Protein 4GIW (pdb70)

Solvent-accessible surface area: 16002 Å² total

Structure (mmCIF, N/CA/C/O backbone):
data_4GIW
#
_entry.id   4GIW
#
_cell.length_a   39.116
_cell.length_b   94.201
_cell.length_c   44.602
_cell.angle_alpha   90.00
_cell.angle_beta   99.54
_cell.angle_gamma   90.00
#
_symmetry.space_group_name_H-M   'P 1 21 1'
#
loop_
_entity.id
_entity.type
_entity.pdbx_description
1 polymer 'RUN and SH3 domain-containing protein 1'
2 water water
#
loop_
_atom_site.group_PDB
_atom_site.id
_atom_site.type_symbol
_atom_site.label_atom_id
_atom_site.label_alt_id
_atom_site.label_comp_id
_atom_site.label_asym_id
_atom_site.label_entity_id
_atom_site.label_seq_id
_atom_site.pdbx_PDB_ins_code
_atom_site.Cartn_x
_atom_site.Cartn_y
_atom_site.Cartn_z
_atom_site.occupancy
_atom_site.B_iso_or_equiv
_atom_site.auth_seq_id
_atom_site.auth_comp_id
_atom_site.auth_asym_id
_atom_site.auth_atom_id
_atom_site.pdbx_PDB_model_num
ATOM 1 N N . GLN A 1 7 ? -16.526 24.079 -9.598 1.00 26.51 7 GLN A N 1
ATOM 2 C CA . GLN A 1 7 ? -16.245 25.543 -9.620 1.00 26.05 7 GLN A CA 1
ATOM 3 C C . GLN A 1 7 ? -15.133 25.885 -8.620 1.00 25.45 7 GLN A C 1
ATOM 4 O O . GLN A 1 7 ? -14.986 25.246 -7.568 1.00 25.64 7 GLN A O 1
ATOM 10 N N . LYS A 1 8 ? -14.339 26.888 -8.974 1.00 24.35 8 LYS A N 1
ATOM 11 C CA . LYS A 1 8 ? -13.205 27.311 -8.163 1.00 23.22 8 LYS A CA 1
ATOM 12 C C . LYS A 1 8 ? -13.644 27.973 -6.853 1.00 22.74 8 LYS A C 1
ATOM 13 O O . LYS A 1 8 ? -12.863 28.075 -5.902 1.00 22.08 8 LYS A O 1
ATOM 19 N N . LYS A 1 9 ? -14.901 28.407 -6.807 1.00 22.45 9 LYS A N 1
ATOM 20 C CA . LYS A 1 9 ? -15.468 29.033 -5.609 1.00 22.25 9 LYS A CA 1
ATOM 21 C C . LYS A 1 9 ? -15.574 28.072 -4.430 1.00 21.26 9 LYS A C 1
ATOM 22 O O . LYS A 1 9 ? -15.412 28.483 -3.283 1.00 21.34 9 LYS A O 1
ATOM 28 N N . GLY A 1 10 ? -15.829 26.795 -4.717 1.00 20.42 10 GLY A N 1
ATOM 29 C CA . GLY A 1 10 ? -15.887 25.755 -3.688 1.00 19.51 10 GLY A CA 1
ATOM 30 C C . GLY A 1 10 ? -14.546 25.526 -3.016 1.00 18.67 10 GLY A C 1
ATOM 31 O O . GLY A 1 10 ? -14.463 25.409 -1.791 1.00 19.31 10 GLY A O 1
ATOM 32 N N . LEU A 1 11 ? -13.492 25.471 -3.826 1.00 17.23 11 LEU A N 1
ATOM 33 C CA . LEU A 1 11 ? -12.118 25.379 -3.332 1.00 16.37 11 LEU A CA 1
ATOM 34 C C . LEU A 1 11 ? -11.803 26.551 -2.412 1.00 15.38 11 LEU A C 1
ATOM 35 O O . LEU A 1 11 ? -11.159 26.386 -1.376 1.00 15.44 11 LEU A O 1
ATOM 40 N N . LEU A 1 12 ? -12.268 27.735 -2.796 1.00 14.34 12 LEU A N 1
ATOM 41 C CA . LEU A 1 12 ? -12.063 28.933 -1.994 1.00 14.59 12 LEU A CA 1
ATOM 42 C C . LEU A 1 12 ? -12.822 28.877 -0.664 1.00 14.03 12 LEU A C 1
ATOM 43 O O . LEU A 1 12 ? -12.305 29.311 0.354 1.00 13.58 12 LEU A O 1
ATOM 48 N N . ILE A 1 13 ? -14.028 28.312 -0.679 1.00 13.59 13 ILE A N 1
ATOM 49 C CA . ILE A 1 13 ? -14.839 28.168 0.534 1.00 13.43 13 ILE A CA 1
ATOM 50 C C . ILE A 1 13 ? -14.154 27.324 1.623 1.00 12.62 13 ILE A C 1
ATOM 51 O O . ILE A 1 13 ? -14.262 27.648 2.807 1.00 11.96 13 ILE A O 1
ATOM 56 N N . ALA A 1 14 ? -13.447 26.262 1.227 1.00 11.77 14 ALA A N 1
ATOM 57 C CA . ALA A 1 14 ? -12.715 25.430 2.192 1.00 11.19 14 ALA A CA 1
ATOM 58 C C . ALA A 1 14 ? -11.578 26.213 2.852 1.00 10.74 14 ALA A C 1
ATOM 59 O O . ALA A 1 14 ? -11.262 25.994 4.020 1.00 10.38 14 ALA A O 1
ATOM 61 N N . VAL A 1 15 ? -10.969 27.121 2.096 1.00 10.14 15 VAL A N 1
ATOM 62 C CA . VAL A 1 15 ? -9.957 28.017 2.644 1.00 10.15 15 VAL A CA 1
ATOM 63 C C . VAL A 1 15 ? -10.612 28.958 3.655 1.00 10.05 15 VAL A C 1
ATOM 64 O O . VAL A 1 15 ? -10.164 29.060 4.790 1.00 10.11 15 VAL A O 1
ATOM 68 N N . SER A 1 16 ? -11.692 29.617 3.236 1.00 10.47 16 SER A N 1
ATOM 69 C CA . SER A 1 16 ? -12.401 30.594 4.066 1.00 11.00 16 SER A CA 1
ATOM 70 C C . SER A 1 16 ? -12.830 30.022 5.413 1.00 10.94 16 SER A C 1
ATOM 71 O O . SER A 1 16 ? -12.663 30.663 6.463 1.00 11.40 16 SER A O 1
ATOM 74 N N . VAL A 1 17 ? -13.380 28.814 5.371 1.00 10.36 17 VAL A N 1
ATOM 75 C CA . VAL A 1 17 ? -13.811 28.095 6.568 1.00 10.75 17 VAL A CA 1
ATOM 76 C C . VAL A 1 17 ? -12.612 27.762 7.467 1.00 10.18 17 VAL A C 1
ATOM 77 O O . VAL A 1 17 ? -12.703 27.861 8.694 1.00 9.79 17 VAL A O 1
ATOM 81 N N . SER A 1 18 ? -11.493 27.384 6.852 1.00 9.03 18 SER A N 1
ATOM 82 C CA . SER A 1 18 ? -10.256 27.119 7.596 1.00 8.95 18 SER A CA 1
ATOM 83 C C . SER A 1 18 ? -9.792 28.356 8.354 1.00 8.33 18 SER A C 1
ATOM 84 O O . SER A 1 18 ? -9.488 28.284 9.548 1.00 7.12 18 SER A O 1
ATOM 87 N N . VAL A 1 19 ? -9.744 29.482 7.647 1.00 7.91 19 VAL A N 1
ATOM 88 C CA . VAL A 1 19 ? -9.319 30.745 8.242 1.00 8.42 19 VAL A CA 1
ATOM 89 C C . VAL A 1 19 ? -10.204 31.139 9.426 1.00 8.50 19 VAL A C 1
ATOM 90 O O . VAL A 1 19 ? -9.688 31.558 10.462 1.00 8.72 19 VAL A O 1
ATOM 94 N N . ASP A 1 20 ? -11.520 30.980 9.277 1.00 8.99 20 ASP A N 1
ATOM 95 C CA . ASP A 1 20 ? -12.469 31.283 10.356 1.00 9.42 20 ASP A CA 1
ATOM 96 C C . ASP A 1 20 ? -12.133 30.534 11.640 1.00 9.02 20 ASP A C 1
ATOM 97 O O . ASP A 1 20 ? -12.087 31.136 12.717 1.00 8.63 20 ASP A O 1
ATOM 102 N N . LYS A 1 21 ? -11.894 29.225 11.524 1.00 8.60 21 LYS A N 1
ATOM 103 C CA . LYS A 1 21 ? -11.536 28.401 12.686 1.00 8.55 21 LYS A CA 1
ATOM 104 C C . LYS A 1 21 ? -10.218 28.830 13.327 1.00 8.19 21 LYS A C 1
ATOM 105 O O . LYS A 1 21 ? -10.131 28.974 14.545 1.00 8.32 21 LYS A O 1
ATOM 111 N N . ILE A 1 22 ? -9.198 29.056 12.505 1.00 7.81 22 ILE A N 1
ATOM 112 C CA . ILE A 1 22 ? -7.889 29.475 13.019 1.00 7.67 22 ILE A CA 1
ATOM 113 C C . ILE A 1 22 ? -7.995 30.818 13.744 1.00 7.83 22 ILE A C 1
ATOM 114 O O . ILE A 1 22 ? -7.458 30.988 14.851 1.00 8.15 22 ILE A O 1
ATOM 119 N N . ILE A 1 23 ? -8.692 31.767 13.129 1.00 7.54 23 ILE A N 1
ATOM 120 C CA . ILE A 1 23 ? -8.948 33.048 13.774 1.00 8.22 23 ILE A CA 1
ATOM 121 C C . ILE A 1 23 ? -9.604 32.841 15.135 1.00 7.99 23 ILE A C 1
ATOM 122 O O . ILE A 1 23 ? -9.193 33.456 16.112 1.00 7.26 23 ILE A O 1
ATOM 127 N N . SER A 1 24 ? -10.612 31.969 15.201 1.00 7.97 24 SER A N 1
ATOM 128 C CA . SER A 1 24 ? -11.298 31.717 16.475 1.00 8.46 24 SER A CA 1
ATOM 129 C C . SER A 1 24 ? -10.367 31.104 17.529 1.00 8.48 24 SER A C 1
ATOM 130 O O . SER A 1 24 ? -10.437 31.444 18.714 1.00 8.73 24 SER A O 1
ATOM 133 N N . HIS A 1 25 ? -9.492 30.201 17.097 1.00 8.13 25 HIS A N 1
ATOM 134 C CA . HIS A 1 25 ? -8.502 29.641 18.000 1.00 7.97 25 HIS A CA 1
ATOM 135 C C . HIS A 1 25 ? -7.685 30.754 18.677 1.00 7.81 25 HIS A C 1
ATOM 136 O O . HIS A 1 25 ? -7.569 30.787 19.899 1.00 7.59 25 HIS A O 1
ATOM 143 N N . PHE A 1 26 ? -7.135 31.661 17.877 1.00 7.68 26 PHE A N 1
ATOM 144 C CA . PHE A 1 26 ? -6.293 32.742 18.391 1.00 8.16 26 PHE A CA 1
ATOM 145 C C . PHE A 1 26 ? -7.064 33.762 19.219 1.00 9.05 26 PHE A C 1
ATOM 146 O O . PHE A 1 26 ? -6.492 34.424 20.092 1.00 8.89 26 PHE A O 1
ATOM 154 N N . GLY A 1 27 ? -8.358 33.891 18.924 1.00 9.78 27 GLY A N 1
ATOM 155 C CA . GLY A 1 27 ? -9.222 34.874 19.565 1.00 10.65 27 GLY A CA 1
ATOM 156 C C . GLY A 1 27 ? -9.469 34.638 21.044 1.00 11.67 27 GLY A C 1
ATOM 157 O O . GLY A 1 27 ? -10.045 35.485 21.725 1.00 11.85 27 GLY A O 1
ATOM 158 N N . ALA A 1 28 ? -9.032 33.491 21.550 1.00 12.80 28 ALA A N 1
ATOM 159 C CA . ALA A 1 28 ? -9.141 33.213 22.979 1.00 13.79 28 ALA A CA 1
ATOM 160 C C . ALA A 1 28 ? -8.244 34.168 23.779 1.00 14.32 28 ALA A C 1
ATOM 161 O O . ALA A 1 28 ? -8.503 34.440 24.947 1.00 14.34 28 ALA A O 1
ATOM 163 N N . ALA A 1 29 ? -7.193 34.678 23.140 1.00 14.94 29 ALA A N 1
ATOM 164 C CA . ALA A 1 29 ? -6.238 35.556 23.814 1.00 16.25 29 ALA A CA 1
ATOM 165 C C . ALA A 1 29 ? -6.607 37.033 23.694 1.00 17.27 29 ALA A C 1
ATOM 166 O O . ALA A 1 29 ? -7.173 37.459 22.684 1.00 17.43 29 ALA A O 1
ATOM 168 N N . ARG A 1 30 ? -6.253 37.812 24.715 1.00 18.20 30 ARG A N 1
ATOM 169 C CA . ARG A 1 30 ? -6.605 39.230 24.752 1.00 19.39 30 ARG A CA 1
ATOM 170 C C . ARG A 1 30 ? -5.482 40.172 24.302 1.00 18.99 30 ARG A C 1
ATOM 171 O O . ARG A 1 30 ? -5.756 41.267 23.817 1.00 19.87 30 ARG A O 1
ATOM 179 N N . ASN A 1 31 ? -4.227 39.766 24.460 1.00 17.93 31 ASN A N 1
ATOM 180 C CA . ASN A 1 31 ? -3.133 40.602 23.963 1.00 17.21 31 ASN A CA 1
ATOM 181 C C . ASN A 1 31 ? -2.224 39.908 22.941 1.00 16.22 31 ASN A C 1
ATOM 182 O O . ASN A 1 31 ? -2.336 38.698 22.715 1.00 15.18 31 ASN A O 1
ATOM 187 N N . LEU A 1 32 ? -1.338 40.691 22.326 1.00 15.13 32 LEU A N 1
ATOM 188 C CA . LEU A 1 32 ? -0.391 40.199 21.318 1.00 14.66 32 LEU A CA 1
ATOM 189 C C . LEU A 1 32 ? 0.514 39.069 21.795 1.00 13.87 32 LEU A C 1
ATOM 190 O O . LEU A 1 32 ? 0.734 38.101 21.070 1.00 12.97 32 LEU A O 1
ATOM 195 N N . VAL A 1 33 ? 1.036 39.186 23.012 1.00 13.82 33 VAL A N 1
ATOM 196 C CA . VAL A 1 33 ? 1.937 38.158 23.531 1.00 13.65 33 VAL A CA 1
ATOM 197 C C . VAL A 1 33 ? 1.187 36.834 23.740 1.00 12.85 33 VAL A C 1
ATOM 198 O O . VAL A 1 33 ? 1.670 35.779 23.325 1.00 11.83 33 VAL A O 1
ATOM 202 N N . GLN A 1 34 ? 0.007 36.900 24.360 1.00 12.34 34 GLN A N 1
ATOM 203 C CA . GLN A 1 34 ? -0.857 35.721 24.532 1.00 12.04 34 GLN A CA 1
ATOM 204 C C . GLN A 1 34 ? -1.262 35.108 23.178 1.00 11.66 34 GLN A C 1
ATOM 205 O O . GLN A 1 34 ? -1.294 33.886 23.029 1.00 10.61 34 GLN A O 1
ATOM 211 N N . LYS A 1 35 ? -1.567 35.951 22.190 1.00 10.83 35 LYS A N 1
ATOM 212 C CA . LYS A 1 35 ? -1.887 35.447 20.848 1.00 10.81 35 LYS A CA 1
ATOM 213 C C . LYS A 1 35 ? -0.700 34.692 20.240 1.00 10.30 35 LYS A C 1
ATOM 214 O O . LYS A 1 35 ? -0.880 33.672 19.571 1.00 9.17 35 LYS A O 1
ATOM 220 N N . ALA A 1 36 ? 0.510 35.189 20.487 1.00 9.29 36 ALA A N 1
ATOM 221 C CA . ALA A 1 36 ? 1.717 34.502 20.021 1.00 9.61 36 ALA A CA 1
ATOM 222 C C . ALA A 1 36 ? 1.879 33.121 20.674 1.00 9.32 36 ALA A C 1
ATOM 223 O O . ALA A 1 36 ? 2.310 32.177 20.020 1.00 8.91 36 ALA A O 1
ATOM 225 N N . GLN A 1 37 ? 1.504 32.995 21.949 1.00 8.89 37 GLN A N 1
ATOM 226 C CA . GLN A 1 37 ? 1.580 31.700 22.629 1.00 8.98 37 GLN A CA 1
ATOM 227 C C . GLN A 1 37 ? 0.597 30.694 22.019 1.00 8.18 37 GLN A C 1
ATOM 228 O O . GLN A 1 37 ? 0.896 29.499 21.934 1.00 6.89 37 GLN A O 1
ATOM 234 N N . LEU A 1 38 ? -0.547 31.198 21.552 1.00 7.61 38 LEU A N 1
ATOM 235 C CA . LEU A 1 38 ? -1.556 30.374 20.869 1.00 7.44 38 LEU A CA 1
ATOM 236 C C . LEU A 1 38 ? -1.128 29.926 19.467 1.00 7.07 38 LEU A C 1
ATOM 237 O O . LEU A 1 38 ? -1.711 29.002 18.893 1.00 7.01 38 LEU A O 1
ATOM 242 N N . GLY A 1 39 ? -0.107 30.578 18.927 1.00 6.60 39 GLY A N 1
ATOM 243 C CA . GLY A 1 39 ? 0.465 30.189 17.644 1.00 7.08 39 GLY A CA 1
ATOM 244 C C . GLY A 1 39 ? 1.680 29.283 17.754 1.00 7.30 39 GLY A C 1
ATOM 245 O O . GLY A 1 39 ? 2.155 28.761 16.754 1.00 7.77 39 GLY A O 1
ATOM 246 N N . ASP A 1 40 ? 2.180 29.094 18.970 1.00 7.39 40 ASP A N 1
ATOM 247 C CA . ASP A 1 40 ? 3.331 28.216 19.214 1.00 7.93 40 ASP A CA 1
ATOM 248 C C . ASP A 1 40 ? 2.833 26.788 19.422 1.00 7.89 40 ASP A C 1
ATOM 249 O O . ASP A 1 40 ? 2.175 26.493 20.420 1.00 7.89 40 ASP A O 1
ATOM 254 N N . SER A 1 41 ? 3.137 25.898 18.476 1.00 7.96 41 SER A N 1
ATOM 255 C CA . SER A 1 41 ? 2.597 24.537 18.530 1.00 8.28 41 SER A CA 1
ATOM 256 C C . SER A 1 41 ? 3.094 23.735 19.729 1.00 8.58 41 SER A C 1
ATOM 257 O O . SER A 1 41 ? 2.466 22.736 20.113 1.00 8.96 41 SER A O 1
ATOM 260 N N . ARG A 1 42 ? 4.209 24.158 20.324 1.00 8.58 42 ARG A N 1
ATOM 261 C CA . ARG A 1 42 ? 4.701 23.469 21.519 1.00 9.17 42 ARG A CA 1
ATOM 262 C C . ARG A 1 42 ? 3.875 23.828 22.757 1.00 8.60 42 ARG A C 1
ATOM 263 O O . ARG A 1 42 ? 3.733 23.010 23.652 1.00 7.55 42 ARG A O 1
ATOM 271 N N . LEU A 1 43 ? 3.326 25.041 22.782 1.00 8.12 43 LEU A N 1
ATOM 272 C CA . LEU A 1 43 ? 2.521 25.524 23.911 1.00 8.50 43 LEU A CA 1
ATOM 273 C C . LEU A 1 43 ? 1.031 25.235 23.707 1.00 8.72 43 LEU A C 1
ATOM 274 O O . LEU A 1 43 ? 0.296 24.950 24.657 1.00 8.49 43 LEU A O 1
ATOM 279 N N . SER A 1 44 ? 0.603 25.293 22.455 1.00 8.63 44 SER A N 1
ATOM 280 C CA . SER A 1 44 ? -0.794 25.109 22.094 1.00 9.08 44 SER A CA 1
ATOM 281 C C . SER A 1 44 ? -0.866 24.144 20.924 1.00 9.30 44 SER A C 1
ATOM 282 O O . SER A 1 44 ? -1.053 24.570 19.786 1.00 9.02 44 SER A O 1
ATOM 285 N N . PRO A 1 45 ? -0.700 22.833 21.185 1.00 9.86 45 PRO A N 1
ATOM 286 C CA . PRO A 1 45 ? -0.691 21.923 20.024 1.00 9.83 45 PRO A CA 1
ATOM 287 C C . PRO A 1 45 ? -1.989 21.934 19.204 1.00 10.13 45 PRO A C 1
ATOM 288 O O . PRO A 1 45 ? -1.958 21.571 18.035 1.00 10.40 45 PRO A O 1
ATOM 292 N N . ASP A 1 46 ? -3.105 22.379 19.789 1.00 10.14 46 ASP A N 1
ATOM 293 C CA . ASP A 1 46 ? -4.350 22.521 19.023 1.00 10.47 46 ASP A CA 1
ATOM 294 C C . ASP A 1 46 ? -4.182 23.359 17.741 1.00 9.88 46 ASP A C 1
ATOM 295 O O . ASP A 1 46 ? -4.807 23.059 16.733 1.00 10.23 46 ASP A O 1
ATOM 300 N N . VAL A 1 47 ? -3.329 24.381 17.766 1.00 9.47 47 VAL A N 1
ATOM 301 C CA . VAL A 1 47 ? -3.068 25.167 16.547 1.00 9.48 47 VAL A CA 1
ATOM 302 C C . VAL A 1 47 ? -2.443 24.294 15.452 1.00 9.70 47 VAL A C 1
ATOM 303 O O . VAL A 1 47 ? -2.802 24.413 14.280 1.00 9.59 47 VAL A O 1
ATOM 307 N N . GLY A 1 48 ? -1.517 23.417 15.842 1.00 9.69 48 GLY A N 1
ATOM 308 C CA . GLY A 1 48 ? -0.905 22.483 14.905 1.00 9.62 48 GLY A CA 1
ATOM 309 C C . GLY A 1 48 ? -1.927 21.544 14.293 1.00 9.86 48 GLY A C 1
ATOM 310 O O . GLY A 1 48 ? -1.977 21.394 13.066 1.00 9.34 48 GLY A O 1
ATOM 311 N N . HIS A 1 49 ? -2.752 20.924 15.142 1.00 10.15 49 HIS A N 1
ATOM 312 C CA . HIS A 1 49 ? -3.787 19.991 14.679 1.00 11.33 49 HIS A CA 1
ATOM 313 C C . HIS A 1 49 ? -4.788 20.696 13.778 1.00 10.90 49 HIS A C 1
ATOM 314 O O . HIS A 1 49 ? -5.186 20.160 12.747 1.00 11.16 49 HIS A O 1
ATOM 321 N N . LEU A 1 50 ? -5.180 21.903 14.174 1.00 10.65 50 LEU A N 1
ATOM 322 C CA . LEU A 1 50 ? -6.155 22.684 13.424 1.00 10.10 50 LEU A CA 1
ATOM 323 C C . LEU A 1 50 ? -5.654 23.010 12.018 1.00 9.90 50 LEU A C 1
ATOM 324 O O . LEU A 1 50 ? -6.337 22.746 11.022 1.00 9.95 50 LEU A O 1
ATOM 329 N N . VAL A 1 51 ? -4.450 23.563 11.943 1.00 9.63 51 VAL A N 1
ATOM 330 C CA . VAL A 1 51 ? -3.871 23.955 10.664 1.00 9.41 51 VAL A CA 1
ATOM 331 C C . VAL A 1 51 ? -3.720 22.759 9.720 1.00 9.36 51 VAL A C 1
ATOM 332 O O . VAL A 1 51 ? -4.079 22.836 8.544 1.00 8.77 51 VAL A O 1
ATOM 336 N N . LEU A 1 52 ? -3.193 21.658 10.248 1.00 9.17 52 LEU A N 1
ATOM 337 C CA . LEU A 1 52 ? -2.969 20.451 9.459 1.00 9.60 52 LEU A CA 1
ATOM 338 C C . LEU A 1 52 ? -4.258 19.787 8.963 1.00 9.60 52 LEU A C 1
ATOM 339 O O . LEU A 1 52 ? -4.239 19.082 7.965 1.00 9.16 52 LEU A O 1
ATOM 344 N N . THR A 1 53 ? -5.372 20.007 9.653 1.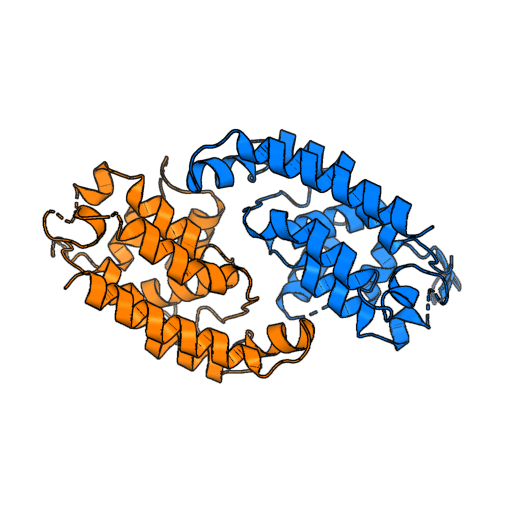00 9.97 53 THR A N 1
ATOM 345 C CA . THR A 1 53 ? -6.621 19.320 9.307 1.00 10.06 53 THR A CA 1
ATOM 346 C C . THR A 1 53 ? -7.649 20.224 8.646 1.00 9.82 53 THR A C 1
ATOM 347 O O . THR A 1 53 ? -8.706 19.752 8.215 1.00 9.47 53 THR A O 1
ATOM 351 N N . THR A 1 54 ? -7.327 21.512 8.555 1.00 9.66 54 THR A N 1
ATOM 352 C CA . THR A 1 54 ? -8.225 22.495 7.960 1.00 9.45 54 THR A CA 1
ATOM 353 C C . THR A 1 54 ? -7.585 23.240 6.788 1.00 9.30 54 THR A C 1
ATOM 354 O O . THR A 1 54 ? -7.975 23.046 5.636 1.00 8.65 54 THR A O 1
ATOM 358 N N . LEU A 1 55 ? -6.609 24.095 7.083 1.00 8.92 55 LEU A N 1
ATOM 359 C CA . LEU A 1 55 ? -5.979 24.920 6.046 1.00 8.63 55 LEU A CA 1
ATOM 360 C C . LEU A 1 55 ? -5.080 24.103 5.106 1.00 8.74 55 LEU A C 1
ATOM 361 O O . LEU A 1 55 ? -5.118 24.296 3.892 1.00 7.61 55 LEU A O 1
ATOM 366 N N . CYS A 1 56 ? -4.285 23.187 5.660 1.00 9.11 56 CYS A N 1
ATOM 367 C CA . CYS A 1 56 ? -3.383 22.371 4.829 1.00 9.76 56 CYS A CA 1
ATOM 368 C C . CYS A 1 56 ? -4.088 21.584 3.711 1.00 9.67 56 CYS A C 1
ATOM 369 O O . CYS A 1 56 ? -3.682 21.698 2.547 1.00 9.45 56 CYS A O 1
ATOM 372 N N . PRO A 1 57 ? -5.144 20.801 4.044 1.00 10.48 57 PRO A N 1
ATOM 373 C CA . PRO A 1 57 ? -5.864 20.093 2.979 1.00 10.38 57 PRO A CA 1
ATOM 374 C C . PRO A 1 57 ? -6.527 21.058 2.007 1.00 9.92 57 PRO A C 1
ATOM 375 O O . PRO A 1 57 ? -6.512 20.812 0.805 1.00 10.01 57 PRO A O 1
ATOM 379 N N . ALA A 1 58 ? -7.098 22.149 2.522 1.00 9.50 58 ALA A N 1
ATOM 380 C CA . ALA A 1 58 ? -7.707 23.178 1.676 1.00 9.11 58 ALA A CA 1
ATOM 381 C C . ALA A 1 58 ? -6.738 23.725 0.625 1.00 9.06 58 ALA A C 1
ATOM 382 O O . ALA A 1 58 ? -7.091 23.851 -0.544 1.00 9.25 58 ALA A O 1
ATOM 384 N N . LEU A 1 59 ? -5.523 24.051 1.049 1.00 8.84 59 LEU A N 1
ATOM 385 C CA . LEU A 1 59 ? -4.508 24.603 0.152 1.00 9.21 59 LEU A CA 1
ATOM 386 C C . LEU A 1 59 ? -3.906 23.522 -0.738 1.00 8.89 59 LEU A C 1
ATOM 387 O O . LEU A 1 59 ? -3.527 23.789 -1.879 1.00 8.82 59 LEU A O 1
ATOM 392 N N . HIS A 1 60 ? -3.838 22.299 -0.219 1.00 9.53 60 HIS A N 1
ATOM 393 C CA . HIS A 1 60 ? -3.412 21.156 -1.019 1.00 9.40 60 HIS A CA 1
ATOM 394 C C . HIS A 1 60 ? -4.348 20.986 -2.204 1.00 9.45 60 HIS A C 1
ATOM 395 O O . HIS A 1 60 ? -3.891 20.851 -3.337 1.00 9.20 60 HIS A O 1
ATOM 402 N N . ALA A 1 61 ? -5.658 21.029 -1.946 1.00 9.60 61 ALA A N 1
ATOM 403 C CA . ALA A 1 61 ? -6.661 20.915 -3.010 1.00 9.48 61 ALA A CA 1
ATOM 404 C C . ALA A 1 61 ? -6.553 22.045 -4.036 1.00 9.35 61 ALA A C 1
ATOM 405 O O . ALA A 1 61 ? -6.715 21.827 -5.237 1.00 8.53 61 ALA A O 1
ATOM 407 N N . LEU A 1 62 ? -6.288 23.257 -3.555 1.00 9.34 62 LEU A N 1
ATOM 408 C CA . LEU A 1 62 ? -6.150 24.414 -4.427 1.00 9.74 62 LEU A CA 1
ATOM 409 C C . LEU A 1 62 ? -4.970 24.237 -5.386 1.00 9.75 62 LEU A C 1
ATOM 410 O O . LEU A 1 62 ? -5.099 24.472 -6.591 1.00 9.21 62 LEU A O 1
ATOM 415 N N . VAL A 1 63 ? -3.830 23.813 -4.838 1.00 9.14 63 VAL A N 1
ATOM 416 C CA . VAL A 1 63 ? -2.614 23.599 -5.623 1.00 9.74 63 VAL A CA 1
ATOM 417 C C . VAL A 1 63 ? -2.724 22.388 -6.567 1.00 9.89 63 VAL A C 1
ATOM 418 O O . VAL A 1 63 ? -2.156 22.407 -7.662 1.00 10.48 63 VAL A O 1
ATOM 422 N N . ALA A 1 64 ? -3.440 21.346 -6.151 1.00 9.57 64 ALA A N 1
ATOM 423 C CA . ALA A 1 64 ? -3.622 20.158 -7.000 1.00 9.84 64 ALA A CA 1
ATOM 424 C C . ALA A 1 64 ? -4.629 20.372 -8.128 1.00 10.03 64 ALA A C 1
ATOM 425 O O . ALA A 1 64 ? -4.682 19.581 -9.073 1.00 9.69 64 ALA A O 1
ATOM 427 N N . ASP A 1 65 ? -5.439 21.451 -8.018 1.00 10.26 65 ASP A N 1
ATOM 428 C CA . ASP A 1 65 ? -6.519 21.579 -8.994 1.00 10.62 65 ASP A CA 1
ATOM 429 C C . ASP A 1 65 ? -5.995 21.795 -10.413 1.00 10.44 65 ASP A C 1
ATOM 430 O O . ASP A 1 65 ? -5.303 22.776 -10.693 1.00 10.14 65 ASP A O 1
ATOM 435 N N . GLY A 1 66 ? -6.305 20.964 -11.341 1.00 10.71 66 GLY A N 1
ATOM 436 C CA . GLY A 1 66 ? -5.868 21.073 -12.728 1.00 10.68 66 GLY A CA 1
ATOM 437 C C . GLY A 1 66 ? -4.429 20.632 -12.956 1.00 10.88 66 GLY A C 1
ATOM 438 O O . GLY A 1 66 ? -3.886 20.843 -14.039 1.00 10.57 66 GLY A O 1
ATOM 439 N N . LEU A 1 67 ? -3.805 20.028 -11.944 1.00 10.77 67 LEU A N 1
ATOM 440 C CA . LEU A 1 67 ? -2.420 19.553 -12.072 1.00 11.16 67 LEU A CA 1
ATOM 441 C C . LEU A 1 67 ? -2.317 18.415 -13.070 1.00 12.17 67 LEU A C 1
ATOM 442 O O . LEU A 1 67 ? -2.976 17.393 -12.913 1.00 12.28 67 LEU A O 1
ATOM 447 N N . LYS A 1 68 ? -1.489 18.578 -14.099 1.00 12.63 68 LYS A N 1
ATOM 448 C CA . LYS A 1 68 ? -1.211 17.462 -15.003 1.00 13.32 68 LYS A CA 1
ATOM 449 C C . LYS A 1 68 ? -0.613 16.328 -14.160 1.00 13.91 68 LYS A C 1
ATOM 450 O O . LYS A 1 68 ? 0.234 16.583 -13.305 1.00 14.36 68 LYS A O 1
ATOM 456 N N . PRO A 1 69 ? -1.084 15.083 -14.368 1.00 14.56 69 PRO A N 1
ATOM 457 C CA . PRO A 1 69 ? -0.811 14.010 -13.402 1.00 15.38 69 PRO A CA 1
ATOM 458 C C . PRO A 1 69 ? 0.634 13.533 -13.360 1.00 15.92 69 PRO A C 1
ATOM 459 O O . PRO A 1 69 ? 1.064 13.010 -12.341 1.00 16.32 69 PRO A O 1
ATOM 463 N N . PHE A 1 70 ? 1.381 13.734 -14.442 1.00 16.74 70 PHE A N 1
ATOM 464 C CA . PHE A 1 70 ? 2.771 13.297 -14.484 1.00 18.42 70 PHE A CA 1
ATOM 465 C C . PHE A 1 70 ? 3.745 14.406 -14.851 1.00 19.95 70 PHE A C 1
ATOM 466 O O . PHE A 1 70 ? 3.385 15.372 -15.528 1.00 20.44 70 PHE A O 1
ATOM 474 N N . ARG A 1 71 ? 4.973 14.256 -14.365 1.00 21.71 71 ARG A N 1
ATOM 475 C CA . ARG A 1 71 ? 6.109 15.048 -14.814 1.00 24.31 71 ARG A CA 1
ATOM 476 C C . ARG A 1 71 ? 7.233 14.099 -15.217 1.00 25.49 71 ARG A C 1
ATOM 477 O O . ARG A 1 71 ? 7.363 13.008 -14.654 1.00 25.67 71 ARG A O 1
ATOM 485 N N . LYS A 1 72 ? 8.034 14.515 -16.192 1.00 27.32 72 LYS A N 1
ATOM 486 C CA . LYS A 1 72 ? 9.119 13.684 -16.715 1.00 29.08 72 LYS A CA 1
ATOM 487 C C . LYS A 1 72 ? 10.235 13.515 -15.683 1.00 30.10 72 LYS A C 1
ATOM 488 O O . LYS A 1 72 ? 10.447 14.391 -14.835 1.00 30.48 72 LYS A O 1
ATOM 494 N N . ASP A 1 73 ? 10.920 12.373 -15.741 1.00 31.21 73 ASP A N 1
ATOM 495 C CA . ASP A 1 73 ? 12.086 12.130 -14.887 1.00 32.32 73 ASP A CA 1
ATOM 496 C C . ASP A 1 73 ? 13.002 11.113 -15.555 1.00 32.69 73 ASP A C 1
ATOM 497 O O . ASP A 1 73 ? 12.553 10.311 -16.374 1.00 32.67 73 ASP A O 1
ATOM 502 N N . LEU A 1 74 ? 14.287 11.160 -15.218 1.00 33.18 74 LEU A N 1
ATOM 503 C CA . LEU A 1 74 ? 15.275 10.336 -15.915 1.00 33.40 74 LEU A CA 1
ATOM 504 C C . LEU A 1 74 ? 15.553 9.006 -15.211 1.00 33.47 74 LEU A C 1
ATOM 505 O O . LEU A 1 74 ? 16.356 8.195 -15.680 1.00 33.10 74 LEU A O 1
ATOM 510 N N . ILE A 1 75 ? 14.863 8.778 -14.097 1.00 33.58 75 ILE A N 1
ATOM 511 C CA . ILE A 1 75 ? 14.924 7.491 -13.414 1.00 33.73 75 ILE A CA 1
ATOM 512 C C . ILE A 1 75 ? 13.915 6.534 -14.047 1.00 33.67 75 ILE A C 1
ATOM 513 O O . ILE A 1 75 ? 14.287 5.500 -14.604 1.00 33.66 75 ILE A O 1
ATOM 518 N N . THR A 1 76 ? 12.640 6.899 -13.977 1.00 33.61 76 THR A N 1
ATOM 519 C CA . THR A 1 76 ? 11.565 6.028 -14.443 1.00 33.31 76 THR A CA 1
ATOM 520 C C . THR A 1 76 ? 10.737 6.668 -15.568 1.00 32.58 76 THR A C 1
ATOM 521 O O . THR A 1 76 ? 9.562 6.336 -15.756 1.00 32.76 76 THR A O 1
ATOM 525 N N . GLY A 1 77 ? 11.359 7.585 -16.307 1.00 31.56 77 GLY A N 1
ATOM 526 C CA . GLY A 1 77 ? 10.715 8.239 -17.452 1.00 30.40 77 GLY A CA 1
ATOM 527 C C . GLY A 1 77 ? 9.709 9.300 -17.048 1.00 29.50 77 GLY A C 1
ATOM 528 O O . GLY A 1 77 ? 9.613 10.356 -17.681 1.00 29.08 77 GLY A O 1
ATOM 529 N N . GLN A 1 78 ? 8.952 9.005 -15.995 1.00 28.68 78 GLN A N 1
ATOM 530 C CA . GLN A 1 78 ? 7.973 9.931 -15.432 1.00 27.96 78 GLN A CA 1
ATOM 531 C C . GLN A 1 78 ? 7.540 9.481 -14.044 1.00 27.07 78 GLN A C 1
ATOM 532 O O . GLN A 1 78 ? 7.592 8.290 -13.715 1.00 27.07 78 GLN A O 1
ATOM 538 N N . ARG A 1 79 ? 7.118 10.443 -13.231 1.00 25.91 79 ARG A N 1
ATOM 539 C CA . ARG A 1 79 ? 6.565 10.148 -11.915 1.00 24.69 79 ARG A CA 1
ATOM 540 C C . ARG A 1 79 ? 5.397 11.085 -11.625 1.00 23.17 79 ARG A C 1
ATOM 541 O O . ARG A 1 79 ? 5.261 12.133 -12.264 1.00 22.85 79 ARG A O 1
ATOM 549 N N . ARG A 1 80 ? 4.550 10.691 -10.678 1.00 21.26 80 ARG A N 1
ATOM 550 C CA . ARG A 1 80 ? 3.354 11.454 -10.340 1.00 19.74 80 ARG A CA 1
ATOM 551 C C . ARG A 1 80 ? 3.695 12.876 -9.914 1.00 18.36 80 ARG A C 1
ATOM 552 O O . ARG A 1 80 ? 4.661 13.099 -9.183 1.00 17.27 80 ARG A O 1
ATOM 560 N N . SER A 1 81 ? 2.914 13.833 -10.406 1.00 16.98 81 SER A N 1
ATOM 561 C CA . SER A 1 81 ? 3.027 15.212 -9.971 1.00 15.74 81 SER A CA 1
ATOM 562 C C . SER A 1 81 ? 2.110 15.432 -8.771 1.00 15.08 81 SER A C 1
ATOM 563 O O . SER A 1 81 ? 1.091 14.750 -8.621 1.00 15.15 81 SER A O 1
ATOM 566 N N . SER A 1 82 ? 2.486 16.371 -7.910 1.00 13.73 82 SER A N 1
ATOM 567 C CA . SER A 1 82 ? 1.721 16.669 -6.698 1.00 12.45 82 SER A CA 1
ATOM 568 C C . SER A 1 82 ? 1.938 18.132 -6.330 1.00 11.49 82 SER A C 1
ATOM 569 O O . SER A 1 82 ? 2.793 18.788 -6.920 1.00 10.96 82 SER A O 1
ATOM 572 N N . PRO A 1 83 ? 1.163 18.655 -5.360 1.00 10.78 83 PRO A N 1
ATOM 573 C CA . PRO A 1 83 ? 1.489 19.984 -4.856 1.00 10.51 83 PRO A CA 1
ATOM 574 C C . PRO A 1 83 ? 2.954 20.127 -4.445 1.00 10.44 83 PRO A C 1
ATOM 575 O O . PRO A 1 83 ? 3.561 21.166 -4.715 1.00 9.85 83 PRO A O 1
ATOM 579 N N . TRP A 1 84 ? 3.527 19.086 -3.832 1.00 9.81 84 TRP A N 1
ATOM 580 C CA . TRP A 1 84 ? 4.952 19.110 -3.488 1.00 10.47 84 TRP A CA 1
ATOM 581 C C . TRP A 1 84 ? 5.833 19.323 -4.715 1.00 10.39 84 TRP A C 1
ATOM 582 O O . TRP A 1 84 ? 6.810 20.079 -4.667 1.00 9.88 84 TRP A O 1
ATOM 593 N N . SER A 1 85 ? 5.475 18.663 -5.814 1.00 10.13 85 SER A N 1
ATOM 594 C CA . SER A 1 85 ? 6.155 18.867 -7.086 1.00 10.47 85 SER A CA 1
ATOM 595 C C . SER A 1 85 ? 6.081 20.336 -7.499 1.00 9.66 85 SER A C 1
ATOM 596 O O . SER A 1 85 ? 7.038 20.866 -8.030 1.00 9.55 85 SER A O 1
ATOM 599 N N . VAL A 1 86 ? 4.955 20.993 -7.219 1.00 9.36 86 VAL A N 1
ATOM 600 C CA . VAL A 1 86 ? 4.794 22.415 -7.554 1.00 9.37 86 VAL A CA 1
ATOM 601 C C . VAL A 1 86 ? 5.744 23.273 -6.710 1.00 9.28 86 VAL A C 1
ATOM 602 O O . VAL A 1 86 ? 6.372 24.197 -7.223 1.00 9.64 86 VAL A O 1
ATOM 606 N N . VAL A 1 87 ? 5.862 22.951 -5.424 1.00 9.40 87 VAL A N 1
ATOM 607 C CA . VAL A 1 87 ? 6.849 23.600 -4.553 1.00 10.26 87 VAL A CA 1
ATOM 608 C C . VAL A 1 87 ? 8.272 23.465 -5.129 1.00 10.82 87 VAL A C 1
ATOM 609 O O . VAL A 1 87 ? 8.990 24.464 -5.287 1.00 10.50 87 VAL A O 1
ATOM 613 N N . GLU A 1 88 ? 8.655 22.237 -5.470 1.00 11.82 88 GLU A N 1
ATOM 614 C CA . GLU A 1 88 ? 9.988 21.950 -6.025 1.00 13.33 88 GLU A CA 1
ATOM 615 C C . GLU A 1 88 ? 10.298 22.769 -7.274 1.00 13.16 88 GLU A C 1
ATOM 616 O O . GLU A 1 88 ? 11.423 23.243 -7.446 1.00 13.64 88 GLU A O 1
ATOM 622 N N . ALA A 1 89 ? 9.302 22.930 -8.140 1.00 12.86 89 ALA A N 1
ATOM 623 C CA . ALA A 1 89 ? 9.467 23.680 -9.388 1.00 13.59 89 ALA A CA 1
ATOM 624 C C . ALA A 1 89 ? 9.579 25.182 -9.162 1.00 14.06 89 ALA A C 1
ATOM 625 O O . ALA A 1 89 ? 10.266 25.875 -9.911 1.00 13.97 89 ALA A O 1
ATOM 627 N N . SER A 1 90 ? 8.906 25.680 -8.129 1.00 14.66 90 SER A N 1
ATOM 628 C CA . SER A 1 90 ? 8.818 27.118 -7.894 1.00 14.92 90 SER A CA 1
ATOM 629 C C . SER A 1 90 ? 9.934 27.704 -7.021 1.00 16.14 90 SER A C 1
ATOM 630 O O . SER A 1 90 ? 10.123 28.926 -6.994 1.00 16.39 90 SER A O 1
ATOM 633 N N . VAL A 1 91 ? 10.671 26.854 -6.312 1.00 17.07 91 VAL A N 1
ATOM 634 C CA . VAL A 1 91 ? 11.700 27.356 -5.389 1.00 18.46 91 VAL A CA 1
ATOM 635 C C . VAL A 1 91 ? 12.941 26.470 -5.312 1.00 18.65 91 VAL A C 1
ATOM 636 O O . VAL A 1 91 ? 12.880 25.343 -4.819 1.00 19.98 91 VAL A O 1
ATOM 640 N N . THR A 1 97 ? 12.333 33.835 -3.598 1.00 27.28 97 THR A N 1
ATOM 641 C CA . THR A 1 97 ? 13.098 34.634 -2.647 1.00 27.46 97 THR A CA 1
ATOM 642 C C . THR A 1 97 ? 14.083 33.785 -1.850 1.00 27.28 97 THR A C 1
ATOM 643 O O . THR A 1 97 ? 13.922 32.571 -1.733 1.00 27.21 97 THR A O 1
ATOM 647 N N . ARG A 1 98 ? 15.091 34.442 -1.283 1.00 27.37 98 ARG A N 1
ATOM 648 C CA . ARG A 1 98 ? 15.999 33.808 -0.331 1.00 27.23 98 ARG A CA 1
ATOM 649 C C . ARG A 1 98 ? 15.263 33.161 0.836 1.00 27.04 98 ARG A C 1
ATOM 650 O O . ARG A 1 98 ? 15.641 32.077 1.282 1.00 27.08 98 ARG A O 1
ATOM 658 N N . SER A 1 99 ? 14.210 33.824 1.319 1.00 26.91 99 SER A N 1
ATOM 659 C CA . SER A 1 99 ? 13.396 33.306 2.422 1.00 26.65 99 SER A CA 1
ATOM 660 C C . SER A 1 99 ? 12.692 32.006 2.032 1.00 25.91 99 SER A C 1
ATOM 661 O O . SER A 1 99 ? 12.645 31.056 2.817 1.00 26.08 99 SER A O 1
ATOM 664 N N . LEU A 1 100 ? 12.163 31.966 0.812 1.00 25.10 100 LEU A N 1
ATOM 665 C CA . LEU A 1 100 ? 11.510 30.765 0.299 1.00 24.05 100 LEU A CA 1
ATOM 666 C C . LEU A 1 100 ? 12.475 29.594 0.111 1.00 24.23 100 LEU A C 1
ATOM 667 O O . LEU A 1 100 ? 12.140 28.451 0.432 1.00 23.73 100 LEU A O 1
ATOM 672 N N . GLY A 1 101 ? 13.668 29.886 -0.406 1.00 24.71 101 GLY A N 1
ATOM 673 C CA . GLY A 1 101 ? 14.685 28.863 -0.659 1.00 25.04 101 GLY A CA 1
ATOM 674 C C . GLY A 1 101 ? 15.173 28.175 0.615 1.00 25.08 101 GLY A C 1
ATOM 675 O O . GLY A 1 101 ? 15.343 26.950 0.646 1.00 25.02 101 GLY A O 1
ATOM 676 N N . THR A 1 102 ? 15.385 28.966 1.662 1.00 25.48 102 THR A N 1
ATOM 677 C CA . THR A 1 102 ? 15.804 28.441 2.954 1.00 25.60 102 THR A CA 1
ATOM 678 C C . THR A 1 102 ? 14.748 27.478 3.490 1.00 25.17 102 THR A C 1
ATOM 679 O O . THR A 1 102 ? 15.068 26.352 3.872 1.00 25.20 102 THR A O 1
ATOM 683 N N . LEU A 1 103 ? 13.487 27.904 3.472 1.00 24.73 103 LEU A N 1
ATOM 684 C CA . LEU A 1 103 ? 12.384 27.049 3.915 1.00 23.93 103 LEU A CA 1
ATOM 685 C C . LEU A 1 103 ? 12.294 25.754 3.103 1.00 24.14 103 LEU A C 1
ATOM 686 O O . LEU A 1 103 ? 12.088 24.672 3.665 1.00 23.57 103 LEU A O 1
ATOM 691 N N . TYR A 1 104 ? 12.434 25.865 1.783 1.00 24.72 104 TYR A N 1
ATOM 692 C CA . TYR A 1 104 ? 12.391 24.678 0.937 1.00 25.69 104 TYR A CA 1
ATOM 693 C C . TYR A 1 104 ? 13.493 23.686 1.321 1.00 26.44 104 TYR A C 1
ATOM 694 O O . TYR A 1 104 ? 13.235 22.489 1.439 1.00 26.64 104 TYR A O 1
ATOM 703 N N . SER A 1 105 ? 14.711 24.188 1.511 1.00 27.92 105 SER A N 1
ATOM 704 C CA . SER A 1 105 ? 15.840 23.328 1.879 1.00 29.16 105 SER A CA 1
ATOM 705 C C . SER A 1 105 ? 15.549 22.626 3.206 1.00 29.82 105 SER A C 1
ATOM 706 O O . SER A 1 105 ? 15.722 21.408 3.319 1.00 29.98 105 SER A O 1
ATOM 709 N N . GLN A 1 106 ? 15.065 23.396 4.184 1.00 30.61 106 GLN A N 1
ATOM 710 C CA . GLN A 1 106 ? 14.645 22.859 5.486 1.00 31.29 106 GLN A CA 1
ATOM 711 C C . GLN A 1 106 ? 13.688 21.673 5.359 1.00 31.52 106 GLN A C 1
ATOM 712 O O . GLN A 1 106 ? 13.976 20.594 5.871 1.00 31.82 106 GLN A O 1
ATOM 718 N N . VAL A 1 107 ? 12.562 21.878 4.672 1.00 31.58 107 VAL A N 1
ATOM 719 C CA . VAL A 1 107 ? 11.538 20.839 4.512 1.00 31.56 107 VAL A CA 1
ATOM 720 C C . VAL A 1 107 ? 12.080 19.601 3.786 1.00 32.90 107 VAL A C 1
ATOM 721 O O . VAL A 1 107 ? 11.774 18.463 4.162 1.00 32.89 107 VAL A O 1
ATOM 725 N N . SER A 1 108 ? 12.885 19.838 2.752 1.00 34.27 108 SER A N 1
ATOM 726 C CA . SER A 1 108 ? 13.421 18.769 1.912 1.00 35.76 108 SER A CA 1
ATOM 727 C C . SER A 1 108 ? 14.471 17.918 2.631 1.00 36.75 108 SER A C 1
ATOM 728 O O . SER A 1 108 ? 14.535 16.702 2.424 1.00 37.04 108 SER A O 1
ATOM 731 N N . ARG A 1 109 ? 15.284 18.559 3.471 1.00 37.98 109 ARG A N 1
ATOM 732 C CA . ARG A 1 109 ? 16.309 17.862 4.255 1.00 39.09 109 ARG A CA 1
ATOM 733 C C . ARG A 1 109 ? 15.685 16.872 5.237 1.00 39.59 109 ARG A C 1
ATOM 734 O O . ARG A 1 109 ? 15.973 15.673 5.188 1.00 39.80 109 ARG A O 1
ATOM 742 N N . LEU A 1 110 ? 14.826 17.380 6.119 1.00 40.16 110 LEU A N 1
ATOM 743 C CA . LEU A 1 110 ? 14.093 16.541 7.066 1.00 40.58 110 LEU A CA 1
ATOM 744 C C . LEU A 1 110 ? 12.844 15.937 6.418 1.00 40.72 110 LEU A C 1
ATOM 745 O O . LEU A 1 110 ? 11.731 16.057 6.935 1.00 41.02 110 LEU A O 1
ATOM 750 N N . ALA A 1 111 ? 13.057 15.289 5.273 1.00 40.79 111 ALA A N 1
ATOM 751 C CA . ALA A 1 111 ? 12.011 14.576 4.541 1.00 40.69 111 ALA A CA 1
ATOM 752 C C . ALA A 1 111 ? 12.550 13.218 4.066 1.00 40.58 111 ALA A C 1
ATOM 753 O O . ALA A 1 111 ? 12.812 13.019 2.863 1.00 40.63 111 ALA A O 1
ATOM 755 N N . PRO A 1 112 ? 12.710 12.275 5.019 1.00 40.36 112 PRO A N 1
ATOM 756 C CA . PRO A 1 112 ? 13.353 10.990 4.749 1.00 40.02 112 PRO A CA 1
ATOM 757 C C . PRO A 1 112 ? 12.480 10.072 3.894 1.00 39.62 112 PRO A C 1
ATOM 758 O O . PRO A 1 112 ? 12.866 9.719 2.775 1.00 39.74 112 PRO A O 1
ATOM 762 N N . LEU A 1 113 ? 11.315 9.701 4.424 1.00 38.93 113 LEU A N 1
ATOM 763 C CA . LEU A 1 113 ? 10.386 8.793 3.749 1.00 38.07 113 LEU A CA 1
ATOM 764 C C . LEU A 1 113 ? 8.952 9.320 3.878 1.00 37.20 113 LEU A C 1
ATOM 765 O O . LEU A 1 113 ? 7.981 8.559 3.793 1.00 37.40 113 LEU A O 1
ATOM 770 N N . SER A 1 114 ? 8.834 10.631 4.086 1.00 35.88 114 SER A N 1
ATOM 771 C CA . SER A 1 114 ? 7.541 11.294 4.246 1.00 34.46 114 SER A CA 1
ATOM 772 C C . SER A 1 114 ? 6.765 11.372 2.934 1.00 32.98 114 SER A C 1
ATOM 773 O O . SER A 1 114 ? 7.356 11.488 1.857 1.00 33.16 114 SER A O 1
ATOM 776 N N . SER A 1 115 ? 5.439 11.303 3.042 1.00 31.09 115 SER A N 1
ATOM 777 C CA . SER A 1 115 ? 4.526 11.531 1.921 1.00 29.05 115 SER A CA 1
ATOM 778 C C . SER A 1 115 ? 4.871 12.846 1.219 1.00 27.43 115 SER A C 1
ATOM 779 O O . SER A 1 115 ? 5.412 13.766 1.839 1.00 26.57 115 SER A O 1
ATOM 782 N N . SER A 1 116 ? 4.572 12.933 -0.075 1.00 25.46 116 SER A N 1
ATOM 783 C CA . SER A 1 116 ? 4.633 14.223 -0.761 1.00 23.71 116 SER A CA 1
ATOM 784 C C . SER A 1 116 ? 3.598 15.161 -0.142 1.00 22.07 116 SER A C 1
ATOM 785 O O . SER A 1 116 ? 3.813 16.368 -0.071 1.00 20.72 116 SER A O 1
ATOM 788 N N . ARG A 1 117 ? 2.481 14.594 0.311 1.00 20.91 117 ARG A N 1
ATOM 789 C CA . ARG A 1 117 ? 1.464 15.371 1.018 1.00 19.89 117 ARG A CA 1
ATOM 790 C C . ARG A 1 117 ? 2.033 15.937 2.323 1.00 18.81 117 ARG A C 1
ATOM 791 O O . ARG A 1 117 ? 1.826 17.114 2.629 1.00 17.48 117 ARG A O 1
ATOM 799 N N . SER A 1 118 ? 2.768 15.106 3.068 1.00 17.79 118 SER A N 1
ATOM 800 C CA . SER A 1 118 ? 3.370 15.523 4.344 1.00 16.92 118 SER A CA 1
ATOM 801 C C . SER A 1 118 ? 4.417 16.626 4.166 1.00 16.19 118 SER A C 1
ATOM 802 O O . SER A 1 118 ? 4.474 17.575 4.959 1.00 15.07 118 SER A O 1
ATOM 805 N N . ARG A 1 119 ? 5.235 16.508 3.121 1.00 15.24 119 ARG A N 1
ATOM 806 C CA . ARG A 1 119 ? 6.229 17.544 2.813 1.00 14.61 119 ARG A CA 1
ATOM 807 C C . ARG A 1 119 ? 5.555 18.856 2.387 1.00 13.19 119 ARG A C 1
ATOM 808 O O . ARG A 1 119 ? 5.985 19.929 2.812 1.00 12.48 119 ARG A O 1
ATOM 816 N N . PHE A 1 120 ? 4.500 18.767 1.569 1.00 12.20 120 PHE A N 1
ATOM 817 C CA . PHE A 1 120 ? 3.714 19.955 1.213 1.00 11.96 120 PHE A CA 1
ATOM 818 C C . PHE A 1 120 ? 3.026 20.580 2.436 1.00 11.47 120 PHE A C 1
ATOM 819 O O . PHE A 1 120 ? 2.958 21.808 2.549 1.00 11.21 120 PHE A O 1
ATOM 827 N N . HIS A 1 121 ? 2.513 19.743 3.338 1.00 11.46 121 HIS A N 1
ATOM 828 C CA . HIS A 1 121 ? 1.904 20.244 4.575 1.00 11.80 121 HIS A CA 1
ATOM 829 C C . HIS A 1 121 ? 2.944 21.011 5.377 1.00 11.35 121 HIS A C 1
ATOM 830 O O . HIS A 1 121 ? 2.670 22.099 5.888 1.00 11.48 121 HIS A O 1
ATOM 837 N N . ALA A 1 122 ? 4.138 20.430 5.469 1.00 11.13 122 ALA A N 1
ATOM 838 C CA . ALA A 1 122 ? 5.263 21.027 6.188 1.00 10.99 122 ALA A CA 1
ATOM 839 C C . ALA A 1 122 ? 5.666 22.379 5.606 1.00 10.73 122 ALA A C 1
ATOM 840 O O . ALA A 1 122 ? 5.994 23.315 6.342 1.00 10.69 122 ALA A O 1
ATOM 842 N N . PHE A 1 123 ? 5.634 22.481 4.282 1.00 10.30 123 PHE A N 1
ATOM 843 C CA . PHE A 1 123 ? 5.957 23.732 3.610 1.00 9.97 123 PHE A CA 1
ATOM 844 C C . PHE A 1 123 ? 4.926 24.804 3.992 1.00 9.67 123 PHE A C 1
ATOM 845 O O . PHE A 1 123 ? 5.289 25.951 4.255 1.00 9.85 123 PHE A O 1
ATOM 853 N N . ILE A 1 124 ? 3.655 24.410 4.070 1.00 8.90 124 ILE A N 1
ATOM 854 C CA . ILE A 1 124 ? 2.579 25.337 4.457 1.00 8.67 124 ILE A CA 1
ATOM 855 C C . ILE A 1 124 ? 2.793 25.863 5.882 1.00 8.69 124 ILE A C 1
ATOM 856 O O . ILE A 1 124 ? 2.624 27.061 6.137 1.00 8.18 124 ILE A O 1
ATOM 861 N N . LEU A 1 125 ? 3.168 24.967 6.796 1.00 8.07 125 LEU A N 1
ATOM 862 C CA . LEU A 1 125 ? 3.534 25.366 8.163 1.00 8.30 125 LEU A CA 1
ATOM 863 C C . LEU A 1 125 ? 4.611 26.442 8.133 1.00 8.30 125 LEU A C 1
ATOM 864 O O . LEU A 1 125 ? 4.500 27.466 8.814 1.00 8.16 125 LEU A O 1
ATOM 869 N N . GLY A 1 126 ? 5.643 26.198 7.325 1.00 8.11 126 GLY A N 1
ATOM 870 C CA . GLY A 1 126 ? 6.743 27.127 7.143 1.00 7.88 126 GLY A CA 1
ATOM 871 C C . GLY A 1 126 ? 6.323 28.473 6.573 1.00 7.83 126 GLY A C 1
ATOM 872 O O . GLY A 1 126 ? 6.802 29.504 7.025 1.00 8.09 126 GLY A O 1
ATOM 873 N N . LEU A 1 127 ? 5.433 28.462 5.581 1.00 7.03 127 LEU A N 1
ATOM 874 C CA . LEU A 1 127 ? 4.878 29.703 5.024 1.00 7.44 127 LEU A CA 1
ATOM 875 C C . LEU A 1 127 ? 4.097 30.510 6.069 1.00 7.20 127 LEU A C 1
ATOM 876 O O . LEU A 1 127 ? 4.186 31.744 6.111 1.00 7.20 127 LEU A O 1
ATOM 881 N N . LEU A 1 128 ? 3.330 29.808 6.898 1.00 6.65 128 LEU A N 1
ATOM 882 C CA . LEU A 1 128 ? 2.616 30.444 8.012 1.00 7.75 128 LEU A CA 1
ATOM 883 C C . LEU A 1 128 ? 3.567 31.077 9.027 1.00 7.79 128 LEU A C 1
ATOM 884 O O . LEU A 1 128 ? 3.337 32.195 9.475 1.00 8.34 128 LEU A O 1
ATOM 889 N N . ASN A 1 129 ? 4.635 30.360 9.380 1.00 7.93 129 ASN A N 1
ATOM 890 C CA . ASN A 1 129 ? 5.649 30.876 10.306 1.00 8.41 129 ASN A CA 1
ATOM 891 C C . ASN A 1 129 ? 6.296 32.163 9.815 1.00 8.51 129 ASN A C 1
ATOM 892 O O . ASN A 1 129 ? 6.539 33.086 10.599 1.00 8.19 129 ASN A O 1
ATOM 897 N N . THR A 1 130 ? 6.571 32.208 8.516 1.00 8.06 130 THR A N 1
ATOM 898 C CA . THR A 1 130 ? 7.281 33.331 7.906 1.00 8.85 130 THR A CA 1
ATOM 899 C C . THR A 1 130 ? 6.355 34.352 7.234 1.00 8.88 130 THR A C 1
ATOM 900 O O . THR A 1 130 ? 6.820 35.389 6.745 1.00 8.93 130 THR A O 1
ATOM 904 N N . LYS A 1 131 ? 5.051 34.073 7.232 1.00 8.98 131 LYS A N 1
ATOM 905 C CA . LYS A 1 131 ? 4.063 34.961 6.610 1.00 9.95 131 LYS A CA 1
ATOM 906 C C . LYS A 1 131 ? 4.386 35.137 5.126 1.00 9.81 131 LYS A C 1
ATOM 907 O O . LYS A 1 131 ? 4.369 36.254 4.588 1.00 10.03 131 LYS A O 1
ATOM 913 N N . GLN A 1 132 ? 4.690 34.018 4.475 1.00 9.53 132 GLN A N 1
ATOM 914 C CA . GLN A 1 132 ? 5.031 34.018 3.057 1.00 9.69 132 GLN A CA 1
ATOM 915 C C . GLN A 1 132 ? 4.002 33.295 2.181 1.00 9.98 132 GLN A C 1
ATOM 916 O O . GLN A 1 132 ? 4.315 32.944 1.038 1.00 9.98 132 GLN A O 1
ATOM 922 N N . LEU A 1 133 ? 2.798 33.065 2.713 1.00 9.92 133 LEU A N 1
ATOM 923 C CA . LEU A 1 133 ? 1.724 32.426 1.933 1.00 11.11 133 LEU A CA 1
ATOM 924 C C . LEU A 1 133 ? 1.397 33.214 0.672 1.00 10.89 133 LEU A C 1
ATOM 925 O O . LEU A 1 133 ? 1.436 32.670 -0.423 1.00 11.16 133 LEU A O 1
ATOM 930 N N . GLU A 1 134 ? 1.099 34.502 0.826 1.00 11.26 134 GLU A N 1
ATOM 931 C CA . GLU A 1 134 ? 0.777 35.350 -0.324 1.00 11.43 134 GLU A CA 1
ATOM 932 C C . GLU A 1 134 ? 1.919 35.403 -1.330 1.00 11.31 134 GLU A C 1
ATOM 933 O O . GLU A 1 134 ? 1.696 35.291 -2.531 1.00 11.02 134 GLU A O 1
ATOM 939 N N . LEU A 1 135 ? 3.142 35.563 -0.833 1.00 10.80 135 LEU A N 1
ATOM 940 C CA . LEU A 1 135 ? 4.317 35.636 -1.701 1.00 11.18 135 LEU A CA 1
ATOM 941 C C . LEU A 1 135 ? 4.512 34.354 -2.524 1.00 11.13 135 LEU A C 1
ATOM 942 O O . LEU A 1 135 ? 4.817 34.407 -3.720 1.00 10.30 135 LEU A O 1
ATOM 947 N N . TRP A 1 136 ? 4.331 33.203 -1.890 1.00 11.18 136 TRP A N 1
ATOM 948 C CA . TRP A 1 136 ? 4.516 31.953 -2.606 1.00 11.65 136 TRP A CA 1
ATOM 949 C C . TRP A 1 136 ? 3.473 31.773 -3.716 1.00 11.83 136 TRP A C 1
ATOM 950 O O . TRP A 1 136 ? 3.816 31.414 -4.850 1.00 11.30 136 TRP A O 1
ATOM 961 N N . PHE A 1 137 ? 2.207 32.030 -3.397 1.00 12.42 137 PHE A N 1
ATOM 962 C CA . PHE A 1 137 ? 1.151 31.961 -4.411 1.00 13.20 137 PHE A CA 1
ATOM 963 C C . PHE A 1 137 ? 1.390 32.929 -5.571 1.00 14.08 137 PHE A C 1
ATOM 964 O O . PHE A 1 137 ? 1.056 32.622 -6.718 1.00 14.49 137 PHE A O 1
ATOM 972 N N . SER A 1 138 ? 1.976 34.087 -5.264 1.00 14.75 138 SER A N 1
ATOM 973 C CA . SER A 1 138 ? 2.362 35.085 -6.266 1.00 15.60 138 SER A CA 1
ATOM 974 C C . SER A 1 138 ? 3.490 34.561 -7.163 1.00 15.96 138 SER A C 1
ATOM 975 O O . SER A 1 138 ? 3.510 34.805 -8.377 1.00 15.99 138 SER A O 1
ATOM 978 N N . SER A 1 139 ? 4.427 33.840 -6.557 1.00 16.05 139 SER A N 1
ATOM 979 C CA . SER A 1 139 ? 5.512 33.195 -7.283 1.00 16.72 139 SER A CA 1
ATOM 980 C C . SER A 1 139 ? 4.995 32.226 -8.352 1.00 16.36 139 SER A C 1
ATOM 981 O O . SER A 1 139 ? 5.551 32.145 -9.450 1.00 15.99 139 SER A O 1
ATOM 984 N N . LEU A 1 140 ? 3.931 31.500 -8.025 1.00 15.95 140 LEU A N 1
ATOM 985 C CA . LEU A 1 140 ? 3.281 30.601 -8.984 1.00 16.19 140 LEU A CA 1
ATOM 986 C C . LEU A 1 140 ? 2.666 31.375 -10.146 1.00 16.07 140 LEU A C 1
ATOM 987 O O . LEU A 1 140 ? 2.930 31.077 -11.313 1.00 16.46 140 LEU A O 1
ATOM 992 N N . GLN A 1 141 ? 1.865 32.384 -9.820 1.00 16.12 141 GLN A N 1
ATOM 993 C CA . GLN A 1 141 ? 1.147 33.156 -10.832 1.00 16.60 141 GLN A CA 1
ATOM 994 C C . GLN A 1 141 ? 2.049 33.888 -11.820 1.00 16.11 141 GLN A C 1
ATOM 995 O O . GLN A 1 141 ? 1.676 34.064 -12.979 1.00 16.12 141 GLN A O 1
ATOM 1001 N N . GLU A 1 142 ? 3.233 34.294 -11.367 1.00 15.72 142 GLU A N 1
ATOM 1002 C CA . GLU A 1 142 ? 4.177 35.045 -12.199 1.00 15.54 142 GLU A CA 1
ATOM 1003 C C . GLU A 1 142 ? 5.064 34.151 -13.068 1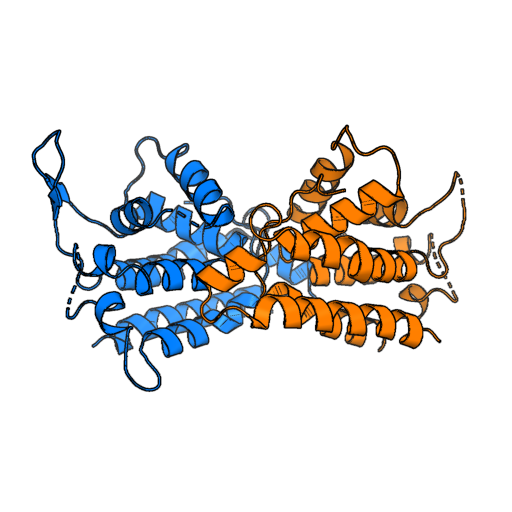.00 14.66 142 GLU A C 1
ATOM 1004 O O . GLU A 1 142 ? 5.769 34.639 -13.956 1.00 14.70 142 GLU A O 1
ATOM 1010 N N . ASP A 1 143 ? 5.026 32.848 -12.806 1.00 13.33 143 ASP A N 1
ATOM 1011 C CA . ASP A 1 143 ? 5.836 31.884 -13.530 1.00 12.15 143 ASP A CA 1
ATOM 1012 C C . ASP A 1 143 ? 4.983 31.241 -14.614 1.00 11.00 143 ASP A C 1
ATOM 1013 O O . ASP A 1 143 ? 4.387 30.181 -14.408 1.00 9.51 143 ASP A O 1
ATOM 1018 N N . ALA A 1 144 ? 4.908 31.903 -15.765 1.00 9.89 144 ALA A N 1
ATOM 1019 C CA . ALA A 1 144 ? 4.077 31.426 -16.874 1.00 9.42 144 ALA A CA 1
ATOM 1020 C C . ALA A 1 144 ? 4.521 30.057 -17.387 1.00 9.11 144 ALA A C 1
ATOM 1021 O O . ALA A 1 144 ? 3.685 29.235 -17.772 1.00 8.44 144 ALA A O 1
ATOM 1023 N N . GLY A 1 145 ? 5.831 29.813 -17.386 1.00 8.87 145 GLY A N 1
ATOM 1024 C CA . GLY A 1 145 ? 6.374 28.521 -17.813 1.00 9.06 145 GLY A CA 1
ATOM 1025 C C . GLY A 1 145 ? 5.896 27.387 -16.923 1.00 9.65 145 GLY A C 1
ATOM 1026 O O . GLY A 1 145 ? 5.427 26.357 -17.410 1.00 9.16 145 GLY A O 1
ATOM 1027 N N . LEU A 1 146 ? 5.997 27.591 -15.610 1.00 9.54 146 LEU A N 1
ATOM 1028 C CA . LEU A 1 146 ? 5.577 26.580 -14.640 1.00 9.60 146 LEU A CA 1
ATOM 1029 C C . LEU A 1 146 ? 4.105 26.239 -14.825 1.00 8.99 146 LEU A C 1
ATOM 1030 O O . LEU A 1 146 ? 3.734 25.066 -14.840 1.00 8.93 146 LEU A O 1
ATOM 1035 N N . LEU A 1 147 ? 3.271 27.265 -14.975 1.00 8.82 147 LEU A N 1
ATOM 1036 C CA . LEU A 1 147 ? 1.830 27.054 -15.124 1.00 8.82 147 LEU A CA 1
ATOM 1037 C C . LEU A 1 147 ? 1.475 26.270 -16.388 1.00 9.22 147 LEU A C 1
ATOM 1038 O O . LEU A 1 147 ? 0.654 25.346 -16.343 1.00 8.69 147 LEU A O 1
ATOM 1043 N N . SER A 1 148 ? 2.089 26.640 -17.510 1.00 9.21 148 SER A N 1
ATOM 1044 C CA . SER A 1 148 ? 1.907 25.908 -18.754 1.00 10.00 148 SER A CA 1
ATOM 1045 C C . SER A 1 148 ? 2.425 24.473 -18.624 1.00 10.20 148 SER A C 1
ATOM 1046 O O . SER A 1 148 ? 1.738 23.527 -19.001 1.00 10.87 148 SER A O 1
ATOM 1049 N N . LEU A 1 149 ? 3.635 24.326 -18.089 1.00 10.38 149 LEU A N 1
ATOM 1050 C CA . LEU A 1 149 ? 4.241 23.008 -17.897 1.00 11.00 149 LEU A CA 1
ATOM 1051 C C . LEU A 1 149 ? 3.390 22.087 -17.014 1.00 11.41 149 LEU A C 1
ATOM 1052 O O . LEU A 1 149 ? 3.223 20.907 -17.327 1.00 11.46 149 LEU A O 1
ATOM 1065 N N . TYR A 1 151 ? 0.071 22.662 -15.302 1.00 11.32 151 TYR A N 1
ATOM 1066 C CA . TYR A 1 151 ? -1.376 22.747 -15.117 1.00 11.80 151 TYR A CA 1
ATOM 1067 C C . TYR A 1 151 ? -2.154 22.781 -16.411 1.00 12.68 151 TYR A C 1
ATOM 1068 O O . TYR A 1 151 ? -1.647 23.221 -17.447 1.00 12.07 151 TYR A O 1
ATOM 1085 N N . PRO A 1 153 ? -5.195 24.651 -18.497 1.00 17.96 153 PRO A N 1
ATOM 1086 C CA . PRO A 1 153 ? -5.633 26.052 -18.558 1.00 18.07 153 PRO A CA 1
ATOM 1087 C C . PRO A 1 153 ? -6.831 26.328 -17.642 1.00 18.13 153 PRO A C 1
ATOM 1088 O O . PRO A 1 153 ? -7.099 27.480 -17.308 1.00 18.69 153 PRO A O 1
ATOM 1092 N N . THR A 1 154 ? -7.531 25.273 -17.239 1.00 17.98 154 THR A N 1
ATOM 1093 C CA . THR A 1 154 ? -8.674 25.399 -16.335 1.00 18.40 154 THR A CA 1
ATOM 1094 C C . THR A 1 154 ? -8.309 25.129 -14.871 1.00 17.67 154 THR A C 1
ATOM 1095 O O . THR A 1 154 ? -9.190 25.068 -14.008 1.00 17.14 154 THR A O 1
ATOM 1099 N N . GLY A 1 155 ? -7.018 24.957 -14.595 1.00 16.94 155 GLY A N 1
ATOM 1100 C CA . GLY A 1 155 ? -6.545 24.767 -13.220 1.00 15.88 155 GLY A CA 1
ATOM 1101 C C . GLY A 1 155 ? -6.620 26.086 -12.475 1.00 15.23 155 GLY A C 1
ATOM 1102 O O . GLY A 1 155 ? -6.383 27.147 -13.058 1.00 15.29 155 GLY A O 1
ATOM 1103 N N . PHE A 1 156 ? -6.941 26.024 -11.187 1.00 14.61 156 PHE A N 1
ATOM 1104 C CA . PHE A 1 156 ? -7.123 27.230 -10.387 1.00 14.20 156 PHE A CA 1
ATOM 1105 C C . PHE A 1 156 ? -6.033 28.289 -10.619 1.00 14.41 156 PHE A C 1
ATOM 1106 O O . PHE A 1 156 ? -6.342 29.430 -10.951 1.00 14.50 156 PHE A O 1
ATOM 1114 N N . PHE A 1 157 ? -4.767 27.917 -10.443 1.00 15.16 157 PHE A N 1
ATOM 1115 C CA . PHE A 1 157 ? -3.691 28.911 -10.518 1.00 16.12 157 PHE A CA 1
ATOM 1116 C C . PHE A 1 157 ? -3.380 29.393 -11.937 1.00 17.08 157 PHE A C 1
ATOM 1117 O O . PHE A 1 157 ? -2.836 30.478 -12.114 1.00 17.42 157 PHE A O 1
ATOM 1125 N N . SER A 1 158 ? -3.756 28.594 -12.934 1.00 18.49 158 SER A N 1
ATOM 1126 C CA . SER A 1 158 ? -3.670 29.000 -14.335 1.00 19.84 158 SER A CA 1
ATOM 1127 C C . SER A 1 158 ? -4.729 30.060 -14.628 1.00 20.84 158 SER A C 1
ATOM 1128 O O . SER A 1 158 ? -4.447 31.072 -15.280 1.00 21.10 158 SER A O 1
ATOM 1131 N N . LEU A 1 159 ? -5.940 29.818 -14.127 1.00 22.08 159 LEU A N 1
ATOM 1132 C CA . LEU A 1 159 ? -7.077 30.721 -14.299 1.00 23.27 159 LEU A CA 1
ATOM 1133 C C . LEU A 1 159 ? -6.972 31.975 -13.442 1.00 23.87 159 LEU A C 1
ATOM 1134 O O . LEU A 1 159 ? -7.488 33.028 -13.819 1.00 24.30 159 LEU A O 1
ATOM 1139 N N . ALA A 1 160 ? -6.309 31.858 -12.290 1.00 24.22 160 ALA A N 1
ATOM 1140 C CA . ALA A 1 160 ? -6.220 32.952 -11.316 1.00 25.00 160 ALA A CA 1
ATOM 1141 C C . ALA A 1 160 ? -5.658 34.249 -11.906 1.00 25.66 160 ALA A C 1
ATOM 1142 O O . ALA A 1 160 ? -5.757 35.308 -11.291 1.00 25.96 160 ALA A O 1
ATOM 1144 N N . ARG A 1 161 ? -5.067 34.151 -13.094 1.00 26.46 161 ARG A N 1
ATOM 1145 C CA . ARG A 1 161 ? -4.557 35.311 -13.819 1.00 27.20 161 ARG A CA 1
ATOM 1146 C C . ARG A 1 161 ? -5.662 35.909 -14.693 1.00 27.80 161 ARG A C 1
ATOM 1147 O O . ARG A 1 161 ? -5.730 35.642 -15.900 1.00 28.37 161 ARG A O 1
ATOM 1155 N N . GLY A 1 162 ? -6.534 36.706 -14.076 1.00 28.15 162 GLY A N 1
ATOM 1156 C CA . GLY A 1 162 ? -7.603 37.391 -14.810 1.00 28.30 162 GLY A CA 1
ATOM 1157 C C . GLY A 1 162 ? -8.899 37.573 -14.044 1.00 28.36 162 GLY A C 1
ATOM 1158 O O . GLY A 1 162 ? -9.122 36.937 -13.014 1.00 28.39 162 GLY A O 1
ATOM 1159 N N . GLY A 1 163 ? -9.763 38.439 -14.567 1.00 28.32 163 GLY A N 1
ATOM 1160 C CA . GLY A 1 163 ? -11.041 38.741 -13.930 1.00 28.32 163 GLY A CA 1
ATOM 1161 C C . GLY A 1 163 ? -10.910 39.910 -12.974 1.00 28.42 163 GLY A C 1
ATOM 1162 O O . GLY A 1 163 ? -9.800 40.370 -12.693 1.00 28.62 163 GLY A O 1
ATOM 1163 N N . CYS A 1 164 ? -12.048 40.386 -12.472 1.00 28.15 164 CYS A N 1
ATOM 1164 C CA . CYS A 1 164 ? -12.094 41.573 -11.625 1.00 28.21 164 CYS A CA 1
ATOM 1165 C C . CYS A 1 164 ? -13.254 41.474 -10.622 1.00 27.57 164 CYS A C 1
ATOM 1166 O O . CYS A 1 164 ? -14.397 41.762 -10.974 1.00 27.73 164 CYS A O 1
ATOM 1169 N N . PRO A 1 165 ? -12.970 41.046 -9.372 1.00 26.92 165 PRO A N 1
ATOM 1170 C CA . PRO A 1 165 ? -11.664 40.609 -8.884 1.00 26.01 165 PRO A CA 1
ATOM 1171 C C . PRO A 1 165 ? -11.336 39.178 -9.307 1.00 24.81 165 PRO A C 1
ATOM 1172 O O . PRO A 1 165 ? -12.232 38.334 -9.456 1.00 24.52 165 PRO A O 1
ATOM 1176 N N . SER A 1 166 ? -10.049 38.921 -9.505 1.00 23.26 166 SER A N 1
ATOM 1177 C CA . SER A 1 166 ? -9.596 37.603 -9.904 1.00 21.71 166 SER A CA 1
ATOM 1178 C C . SER A 1 166 ? -9.801 36.587 -8.780 1.00 20.74 166 SER A C 1
ATOM 1179 O O . SER A 1 166 ? -10.105 36.948 -7.629 1.00 20.11 166 SER A O 1
ATOM 1182 N N . LEU A 1 167 ? -9.663 35.316 -9.138 1.00 19.38 167 LEU A N 1
ATOM 1183 C CA . LEU A 1 167 ? -9.603 34.231 -8.165 1.00 18.91 167 LEU A CA 1
ATOM 1184 C C . LEU A 1 167 ? -8.457 34.485 -7.193 1.00 18.60 167 LEU A C 1
ATOM 1185 O O . LEU A 1 167 ? -8.570 34.190 -6.002 1.00 17.88 167 LEU A O 1
ATOM 1190 N N . SER A 1 168 ? -7.363 35.042 -7.714 1.00 18.43 168 SER A N 1
ATOM 1191 C CA . SER A 1 168 ? -6.186 35.344 -6.906 1.00 19.02 168 SER A CA 1
ATOM 1192 C C . SER A 1 168 ? -6.495 36.384 -5.834 1.00 18.86 168 SER A C 1
ATOM 1193 O O . SER A 1 168 ? -6.128 36.208 -4.665 1.00 18.67 168 SER A O 1
ATOM 1196 N N . THR A 1 169 ? -7.163 37.462 -6.242 1.00 18.39 169 THR A N 1
ATOM 1197 C CA . THR A 1 169 ? -7.595 38.511 -5.334 1.00 18.51 169 THR A CA 1
ATOM 1198 C C . THR A 1 169 ? -8.487 37.967 -4.217 1.00 17.93 169 THR A C 1
ATOM 1199 O O . THR A 1 169 ? -8.281 38.297 -3.047 1.00 16.66 169 THR A O 1
ATOM 1203 N N . GLU A 1 170 ? -9.466 37.136 -4.577 1.00 17.17 170 GLU A N 1
ATOM 1204 C CA . GLU A 1 170 ? -10.321 36.490 -3.583 1.00 17.36 170 GLU A CA 1
ATOM 1205 C C . GLU A 1 170 ? -9.489 35.690 -2.583 1.00 16.35 170 GLU A C 1
ATOM 1206 O O . GLU A 1 170 ? -9.653 35.842 -1.371 1.00 16.49 170 GLU A O 1
ATOM 1212 N N . LEU A 1 171 ? -8.587 34.859 -3.099 1.00 15.53 171 LEU A N 1
ATOM 1213 C CA . LEU A 1 171 ? -7.689 34.059 -2.257 1.00 14.59 171 LEU A CA 1
ATOM 1214 C C . LEU A 1 171 ? -6.891 34.927 -1.276 1.00 14.35 171 LEU A C 1
ATOM 1215 O O . LEU A 1 171 ? -6.812 34.618 -0.080 1.00 13.13 171 LEU A O 1
ATOM 1220 N N . LEU A 1 172 ? -6.299 36.004 -1.786 1.00 14.31 172 LEU A N 1
ATOM 1221 C CA . LEU A 1 172 ? -5.542 36.935 -0.948 1.00 14.80 172 LEU A CA 1
ATOM 1222 C C . LEU A 1 172 ? -6.378 37.506 0.189 1.00 14.51 172 LEU A C 1
ATOM 1223 O O . LEU A 1 172 ? -5.912 37.581 1.325 1.00 13.95 172 LEU A O 1
ATOM 1228 N N . LEU A 1 173 ? -7.605 37.916 -0.124 1.00 13.92 173 LEU A N 1
ATOM 1229 C CA . LEU A 1 173 ? -8.485 38.529 0.870 1.00 13.58 173 LEU A CA 1
ATOM 1230 C C . LEU A 1 173 ? -8.916 37.530 1.936 1.00 12.62 173 LEU A C 1
ATOM 1231 O O . LEU A 1 173 ? -9.044 37.883 3.111 1.00 11.55 173 LEU A O 1
ATOM 1236 N N . LEU A 1 174 ? -9.106 36.272 1.536 1.00 11.97 174 LEU A N 1
ATOM 1237 C CA . LEU A 1 174 ? -9.455 35.219 2.488 1.00 11.82 174 LEU A CA 1
ATOM 1238 C C . LEU A 1 174 ? -8.314 34.980 3.471 1.00 11.44 174 LEU A C 1
ATOM 1239 O O . LEU A 1 174 ? -8.545 34.718 4.653 1.00 11.58 174 LEU A O 1
ATOM 1244 N N . LEU A 1 175 ? -7.087 35.096 2.978 1.00 11.06 175 LEU A N 1
ATOM 1245 C CA . LEU A 1 175 ? -5.894 34.828 3.784 1.00 11.68 175 LEU A CA 1
ATOM 1246 C C . LEU A 1 175 ? -5.456 36.004 4.639 1.00 12.31 175 LEU A C 1
ATOM 1247 O O . LEU A 1 175 ? -4.714 35.822 5.601 1.00 12.22 175 LEU A O 1
ATOM 1252 N N . GLN A 1 176 ? -5.924 37.202 4.293 1.00 12.43 176 GLN A N 1
ATOM 1253 C CA . GLN A 1 176 ? -5.483 38.430 4.961 1.00 13.73 176 GLN A CA 1
ATOM 1254 C C . GLN A 1 176 ? -5.628 38.453 6.502 1.00 13.25 176 GLN A C 1
ATOM 1255 O O . GLN A 1 176 ? -4.740 38.947 7.187 1.00 13.26 176 GLN A O 1
ATOM 1261 N N . PRO A 1 177 ? -6.735 37.920 7.048 1.00 13.13 177 PRO A N 1
ATOM 1262 C CA . PRO A 1 177 ? -6.837 37.901 8.510 1.00 13.19 177 PRO A CA 1
ATOM 1263 C C . PRO A 1 177 ? -5.667 37.193 9.214 1.00 13.61 177 PRO A C 1
ATOM 1264 O O . PRO A 1 177 ? -5.286 37.586 10.322 1.00 13.27 177 PRO A O 1
ATOM 1268 N N . LEU A 1 178 ? -5.098 36.181 8.567 1.00 13.61 178 LEU A N 1
ATOM 1269 C CA . LEU A 1 178 ? -3.969 35.442 9.138 1.00 14.97 178 LEU A CA 1
ATOM 1270 C C . LEU A 1 178 ? -2.724 36.309 9.317 1.00 15.91 178 LEU A C 1
ATOM 1271 O O . LEU A 1 178 ? -1.885 36.026 10.172 1.00 16.24 178 LEU A O 1
ATOM 1276 N N . SER A 1 179 ? -2.616 37.375 8.528 1.00 16.73 179 SER A N 1
ATOM 1277 C CA . SER A 1 179 ? -1.393 38.176 8.502 1.00 17.88 179 SER A CA 1
ATOM 1278 C C . SER A 1 179 ? -1.149 38.951 9.802 1.00 17.82 179 SER A C 1
ATOM 1279 O O . SER A 1 179 ? -0.031 39.403 10.059 1.00 18.51 179 SER A O 1
ATOM 1282 N N . VAL A 1 180 ? -2.182 39.084 10.631 1.00 17.30 180 VAL A N 1
ATOM 1283 C CA . VAL A 1 180 ? -2.034 39.780 11.909 1.00 16.99 180 VAL A CA 1
ATOM 1284 C C . VAL A 1 180 ? -1.619 38.826 13.034 1.00 16.25 180 VAL A C 1
ATOM 1285 O O . VAL A 1 180 ? -1.303 39.256 14.147 1.00 15.78 180 VAL A O 1
ATOM 1289 N N . LEU A 1 181 ? -1.621 37.532 12.730 1.00 15.32 181 LEU A N 1
ATOM 1290 C CA . LEU A 1 181 ? -1.318 36.505 13.712 1.00 14.63 181 LEU A CA 1
ATOM 1291 C C . LEU A 1 181 ? 0.140 36.088 13.599 1.00 14.44 181 LEU A C 1
ATOM 1292 O O . LEU A 1 181 ? 0.754 36.249 12.549 1.00 14.66 181 LEU A O 1
ATOM 1297 N N . THR A 1 182 ? 0.691 35.557 14.684 1.00 13.85 182 THR A N 1
ATOM 1298 C CA . THR A 1 182 ? 2.059 35.056 14.684 1.00 13.22 182 THR A CA 1
ATOM 1299 C C . THR A 1 182 ? 2.046 33.555 14.939 1.00 12.21 182 THR A C 1
ATOM 1300 O O . THR A 1 182 ? 1.551 33.094 15.973 1.00 11.09 182 THR A O 1
ATOM 1304 N N . PHE A 1 183 ? 2.575 32.798 13.979 1.00 11.08 183 PHE A N 1
ATOM 1305 C CA . PHE A 1 183 ? 2.664 31.350 14.087 1.00 9.95 183 PHE A CA 1
ATOM 1306 C C . PHE A 1 183 ? 4.076 30.907 14.425 1.00 9.61 183 PHE A C 1
ATOM 1307 O O . PHE A 1 183 ? 5.054 31.490 13.943 1.00 8.68 183 PHE A O 1
ATOM 1315 N N . HIS A 1 184 ? 4.178 29.863 15.242 1.00 9.62 184 HIS A N 1
ATOM 1316 C CA . HIS A 1 184 ? 5.461 29.202 15.480 1.00 10.09 184 HIS A CA 1
ATOM 1317 C C . HIS A 1 184 ? 5.231 27.692 15.516 1.00 10.11 184 HIS A C 1
ATOM 1318 O O . HIS A 1 184 ? 5.129 27.070 16.581 1.00 9.55 184 HIS A O 1
ATOM 1325 N N . LEU A 1 185 ? 5.135 27.115 14.322 1.00 10.40 185 LEU A N 1
ATOM 1326 C CA . LEU A 1 185 ? 4.767 25.717 14.160 1.00 10.76 185 LEU A CA 1
ATOM 1327 C C . LEU A 1 185 ? 5.998 24.877 13.855 1.00 11.80 185 LEU A C 1
ATOM 1328 O O . LEU A 1 185 ? 6.785 25.208 12.957 1.00 12.41 185 LEU A O 1
ATOM 1333 N N . ASP A 1 186 ? 6.170 23.800 14.617 1.00 12.02 186 ASP A N 1
ATOM 1334 C CA . ASP A 1 186 ? 7.200 22.820 14.326 1.00 13.26 186 ASP A CA 1
ATOM 1335 C C . ASP A 1 186 ? 6.876 22.220 12.973 1.00 13.24 186 ASP A C 1
ATOM 1336 O O . ASP A 1 186 ? 5.760 21.750 12.768 1.00 12.83 186 ASP A O 1
ATOM 1341 N N . LEU A 1 187 ? 7.842 22.239 12.057 1.00 13.65 187 LEU A N 1
ATOM 1342 C CA . LEU A 1 187 ? 7.618 21.731 10.695 1.00 15.16 187 LEU A CA 1
ATOM 1343 C C . LEU A 1 187 ? 7.309 20.240 10.736 1.00 15.82 187 LEU A C 1
ATOM 1344 O O . LEU A 1 187 ? 6.545 19.726 9.919 1.00 16.23 187 LEU A O 1
ATOM 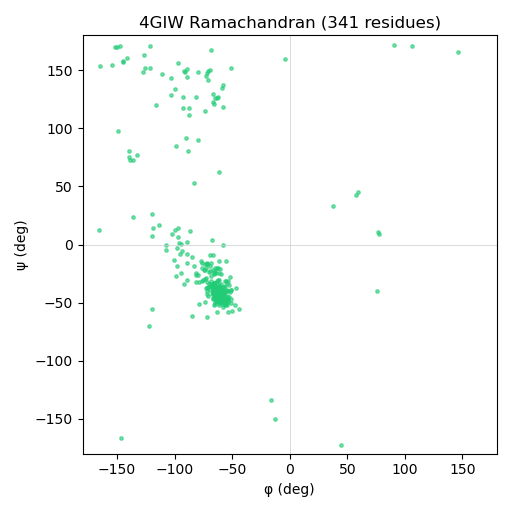1349 N N . LEU A 1 188 ? 7.893 19.567 11.724 1.00 16.70 188 LEU A N 1
ATOM 1350 C CA . LEU A 1 188 ? 7.702 18.140 11.948 1.00 17.43 188 LEU A CA 1
ATOM 1351 C C . LEU A 1 188 ? 6.480 17.795 12.806 1.00 17.13 188 LEU A C 1
ATOM 1352 O O . LEU A 1 188 ? 6.342 16.644 13.228 1.00 16.90 188 LEU A O 1
ATOM 1357 N N . PHE A 1 189 ? 5.598 18.770 13.057 1.00 16.47 189 PHE A N 1
ATOM 1358 C CA . PHE A 1 189 ? 4.397 18.548 13.888 1.00 16.23 189 PHE A CA 1
ATOM 1359 C C . PHE A 1 189 ? 3.545 17.339 13.480 1.00 16.71 189 PHE A C 1
ATOM 1360 O O . PHE A 1 189 ? 3.034 16.629 14.351 1.00 15.97 189 PHE A O 1
ATOM 1368 N N . GLU A 1 190 ? 3.384 17.110 12.177 1.00 17.53 190 GLU A N 1
ATOM 1369 C CA . GLU A 1 190 ? 2.591 15.971 11.695 1.00 18.87 190 GLU A CA 1
ATOM 1370 C C . GLU A 1 190 ? 3.238 14.634 12.063 1.00 19.13 190 GLU A C 1
ATOM 1371 O O . GLU A 1 190 ? 2.563 13.737 12.581 1.00 19.51 190 GLU A O 1
ATOM 1377 N N . GLN B 1 7 ? 5.727 66.108 23.075 1.00 31.57 7 GLN B N 1
ATOM 1378 C CA . GLN B 1 7 ? 7.167 65.815 23.361 1.00 31.43 7 GLN B CA 1
ATOM 1379 C C . GLN B 1 7 ? 7.490 64.332 23.183 1.00 30.81 7 GLN B C 1
ATOM 1380 O O . GLN B 1 7 ? 8.504 63.981 22.561 1.00 31.03 7 GLN B O 1
ATOM 1386 N N . LYS B 1 8 ? 6.631 63.474 23.735 1.00 29.84 8 LYS B N 1
ATOM 1387 C CA . LYS B 1 8 ? 6.711 62.030 23.509 1.00 28.55 8 LYS B CA 1
ATOM 1388 C C . LYS B 1 8 ? 6.275 61.702 22.090 1.00 27.73 8 LYS B C 1
ATOM 1389 O O . LYS B 1 8 ? 6.851 60.823 21.439 1.00 27.36 8 LYS B O 1
ATOM 1395 N N . LYS B 1 9 ? 5.264 62.425 21.606 1.00 26.53 9 LYS B N 1
ATOM 1396 C CA . LYS B 1 9 ? 4.817 62.282 20.225 1.00 25.34 9 LYS B CA 1
ATOM 1397 C C . LYS B 1 9 ? 5.940 62.606 19.234 1.00 24.20 9 LYS B C 1
ATOM 1398 O O . LYS B 1 9 ? 5.932 62.110 18.109 1.00 24.03 9 LYS B O 1
ATOM 1404 N N . GLY B 1 10 ? 6.900 63.426 19.669 1.00 22.69 10 GLY B N 1
ATOM 1405 C CA . GLY B 1 10 ? 8.086 63.755 18.871 1.00 21.44 10 GLY B CA 1
ATOM 1406 C C . GLY B 1 10 ? 8.880 62.506 18.532 1.00 20.46 10 GLY B C 1
ATOM 1407 O O . GLY B 1 10 ? 9.292 62.307 17.386 1.00 20.30 10 GLY B O 1
ATOM 1408 N N . LEU B 1 11 ? 9.080 61.655 19.537 1.00 19.58 11 LEU B N 1
ATOM 1409 C CA . LEU B 1 11 ? 9.703 60.344 19.341 1.00 18.32 11 LEU B CA 1
ATOM 1410 C C . LEU B 1 11 ? 8.897 59.494 18.365 1.00 17.48 11 LEU B C 1
ATOM 1411 O O . LEU B 1 11 ? 9.470 58.763 17.552 1.00 17.01 11 LEU B O 1
ATOM 1416 N N . LEU B 1 12 ? 7.570 59.591 18.444 1.00 16.38 12 LEU B N 1
ATOM 1417 C CA . LEU B 1 12 ? 6.705 58.873 17.512 1.00 15.91 12 LEU B CA 1
ATOM 1418 C C . LEU B 1 12 ? 6.818 59.420 16.090 1.00 15.70 12 LEU B C 1
ATOM 1419 O O . LEU B 1 12 ? 6.738 58.657 15.127 1.00 14.77 12 LEU B O 1
ATOM 1424 N N . ILE B 1 13 ? 7.023 60.733 15.965 1.00 14.99 13 ILE B N 1
ATOM 1425 C CA . ILE B 1 13 ? 7.143 61.361 14.647 1.00 14.98 13 ILE B CA 1
ATOM 1426 C C . ILE B 1 13 ? 8.318 60.777 13.877 1.00 13.82 13 ILE B C 1
ATOM 1427 O O . ILE B 1 13 ? 8.171 60.400 12.718 1.00 13.75 13 ILE B O 1
ATOM 1432 N N . ALA B 1 14 ? 9.469 60.691 14.538 1.00 13.18 14 ALA B N 1
ATOM 1433 C CA . ALA B 1 14 ? 10.686 60.163 13.923 1.00 12.18 14 ALA B CA 1
ATOM 1434 C C . ALA B 1 14 ? 10.478 58.732 13.428 1.00 11.46 14 ALA B C 1
ATOM 1435 O O . ALA B 1 14 ? 10.959 58.361 12.353 1.00 10.67 14 ALA B O 1
ATOM 1437 N N . VAL B 1 15 ? 9.749 57.941 14.214 1.00 10.80 15 VAL B N 1
ATOM 1438 C CA . VAL B 1 15 ? 9.362 56.592 13.811 1.00 10.91 15 VAL B CA 1
ATOM 1439 C C . VAL B 1 15 ? 8.456 56.655 12.588 1.00 11.50 15 VAL B C 1
ATOM 1440 O O . VAL B 1 15 ? 8.683 55.942 11.606 1.00 11.75 15 VAL B O 1
ATOM 1444 N N . SER B 1 16 ? 7.437 57.513 12.644 1.00 11.88 16 SER B N 1
ATOM 1445 C CA . SER B 1 16 ? 6.476 57.620 11.542 1.00 12.53 16 SER B CA 1
ATOM 1446 C C . SER B 1 16 ? 7.127 58.049 10.232 1.00 12.11 16 SER B C 1
ATOM 1447 O O . SER B 1 16 ? 6.776 57.533 9.172 1.00 12.36 16 SER B O 1
ATOM 1450 N N . VAL B 1 17 ? 8.045 59.012 10.308 1.00 12.07 17 VAL B N 1
ATOM 1451 C CA . VAL B 1 17 ? 8.754 59.503 9.122 1.00 12.41 17 VAL B CA 1
ATOM 1452 C C . VAL B 1 17 ? 9.574 58.360 8.498 1.00 11.87 17 VAL B C 1
ATOM 1453 O O . VAL B 1 17 ? 9.602 58.198 7.276 1.00 11.67 17 VAL B O 1
ATOM 1457 N N . SER B 1 18 ? 10.208 57.560 9.352 1.00 11.11 18 SER B N 1
ATOM 1458 C CA . SER B 1 18 ? 11.009 56.424 8.901 1.00 11.66 18 SER B CA 1
ATOM 1459 C C . SER B 1 18 ? 10.163 55.352 8.222 1.00 11.15 18 SER B C 1
ATOM 1460 O O . SER B 1 18 ? 10.500 54.903 7.126 1.00 10.75 18 SER B O 1
ATOM 1463 N N . VAL B 1 19 ? 9.063 54.952 8.861 1.00 11.32 19 VAL B N 1
ATOM 1464 C CA . VAL B 1 19 ? 8.172 53.942 8.271 1.00 11.98 19 VAL B CA 1
ATOM 1465 C C . VAL B 1 19 ? 7.673 54.386 6.895 1.00 12.51 19 VAL B C 1
ATOM 1466 O O . VAL B 1 19 ? 7.657 53.592 5.954 1.00 12.33 19 VAL B O 1
ATOM 1470 N N . ASP B 1 20 ? 7.294 55.657 6.766 1.00 12.99 20 ASP B N 1
ATOM 1471 C CA . ASP B 1 20 ? 6.786 56.138 5.480 1.00 13.75 20 ASP B CA 1
ATOM 1472 C C . ASP B 1 20 ? 7.843 56.100 4.359 1.00 13.40 20 ASP B C 1
ATOM 1473 O O . ASP B 1 20 ? 7.503 55.839 3.203 1.00 12.98 20 ASP B O 1
ATOM 1478 N N . LYS B 1 21 ? 9.111 56.347 4.696 1.00 12.77 21 LYS B N 1
ATOM 1479 C CA . LYS B 1 21 ? 10.209 56.184 3.730 1.00 13.16 21 LYS B CA 1
ATOM 1480 C C . LYS B 1 21 ? 10.372 54.724 3.305 1.00 12.92 21 LYS B C 1
ATOM 1481 O O . LYS B 1 21 ? 10.572 54.435 2.129 1.00 13.09 21 LYS B O 1
ATOM 1487 N N . ILE B 1 22 ? 10.289 53.812 4.270 1.00 12.65 22 ILE B N 1
ATOM 1488 C CA . ILE B 1 22 ? 10.450 52.381 4.003 1.00 12.90 22 ILE B CA 1
ATOM 1489 C C . ILE B 1 22 ? 9.300 51.859 3.133 1.00 13.60 22 ILE B C 1
ATOM 1490 O O . ILE B 1 22 ? 9.529 51.154 2.152 1.00 13.33 22 ILE B O 1
ATOM 1495 N N . ILE B 1 23 ? 8.070 52.231 3.481 1.00 14.15 23 ILE B N 1
ATOM 1496 C CA . ILE B 1 23 ? 6.907 51.882 2.666 1.00 14.85 23 ILE B CA 1
ATOM 1497 C C . ILE B 1 23 ? 7.061 52.419 1.247 1.00 15.55 23 ILE B C 1
ATOM 1498 O O . ILE B 1 23 ? 6.753 51.725 0.281 1.00 16.39 23 ILE B O 1
ATOM 1503 N N . SER B 1 24 ? 7.561 53.647 1.135 1.00 16.11 24 SER B N 1
ATOM 1504 C CA . SER B 1 24 ? 7.763 54.286 -0.156 1.00 16.74 24 SER B CA 1
ATOM 1505 C C . SER B 1 24 ? 8.833 53.555 -0.958 1.00 16.66 24 SER B C 1
ATOM 1506 O O . SER B 1 24 ? 8.760 53.497 -2.183 1.00 16.92 24 SER B O 1
ATOM 1509 N N . HIS B 1 25 ? 9.824 52.999 -0.261 1.00 16.25 25 HIS B N 1
ATOM 1510 C CA . HIS B 1 25 ? 10.867 52.216 -0.905 1.00 15.54 25 HIS B CA 1
ATOM 1511 C C . HIS B 1 25 ? 10.278 51.012 -1.646 1.00 15.54 25 HIS B C 1
ATOM 1512 O O . HIS B 1 25 ? 10.668 50.727 -2.781 1.00 15.48 25 HIS B O 1
ATOM 1519 N N . PHE B 1 26 ? 9.334 50.323 -1.008 1.00 15.72 26 PHE B N 1
ATOM 1520 C CA . PHE B 1 26 ? 8.720 49.117 -1.577 1.00 16.28 26 PHE B CA 1
ATOM 1521 C C . PHE B 1 26 ? 7.705 49.434 -2.684 1.00 17.21 26 PHE B C 1
ATOM 1522 O O . PHE B 1 26 ? 7.383 48.571 -3.507 1.00 17.03 26 PHE B O 1
ATOM 1530 N N . GLY B 1 27 ? 7.207 50.669 -2.700 1.00 18.42 27 GLY B N 1
ATOM 1531 C CA . GLY B 1 27 ? 6.197 51.092 -3.669 1.00 19.90 27 GLY B CA 1
ATOM 1532 C C . GLY B 1 27 ? 6.622 51.022 -5.126 1.00 20.88 27 GLY B C 1
ATOM 1533 O O . GLY B 1 27 ? 5.781 51.099 -6.024 1.00 21.21 27 GLY B O 1
ATOM 1534 N N . ALA B 1 28 ? 7.925 50.870 -5.362 1.00 21.58 28 ALA B N 1
ATOM 1535 C CA . ALA B 1 28 ? 8.459 50.750 -6.716 1.00 21.90 28 ALA B CA 1
ATOM 1536 C C . ALA B 1 28 ? 8.118 49.402 -7.357 1.00 22.00 28 ALA B C 1
ATOM 1537 O O . ALA B 1 28 ? 8.207 49.245 -8.574 1.00 22.11 28 ALA B O 1
ATOM 1539 N N . ALA B 1 29 ? 7.727 48.432 -6.537 1.00 21.79 29 ALA B N 1
ATOM 1540 C CA . ALA B 1 29 ? 7.427 47.096 -7.032 1.00 21.81 29 ALA B CA 1
ATOM 1541 C C . ALA B 1 29 ? 5.962 46.980 -7.438 1.00 22.09 29 ALA B C 1
ATOM 1542 O O . ALA B 1 29 ? 5.091 47.562 -6.796 1.00 22.50 29 ALA B O 1
ATOM 1544 N N . ARG B 1 30 ? 5.697 46.219 -8.498 1.00 22.45 30 ARG B N 1
ATOM 1545 C CA . ARG B 1 30 ? 4.334 46.054 -9.013 1.00 22.76 30 ARG B CA 1
ATOM 1546 C C . ARG B 1 30 ? 3.729 44.668 -8.740 1.00 22.06 30 ARG B C 1
ATOM 1547 O O . ARG B 1 30 ? 2.582 44.403 -9.113 1.00 22.56 30 ARG B O 1
ATOM 1555 N N . ASN B 1 31 ? 4.504 43.797 -8.092 1.00 20.75 31 ASN B N 1
ATOM 1556 C CA . ASN B 1 31 ? 4.014 42.500 -7.595 1.00 19.25 31 ASN B CA 1
ATOM 1557 C C . ASN B 1 31 ? 4.776 42.057 -6.341 1.00 18.18 31 ASN B C 1
ATOM 1558 O O . ASN B 1 31 ? 5.795 42.657 -5.993 1.00 17.78 31 ASN B O 1
ATOM 1563 N N . LEU B 1 32 ? 4.283 41.011 -5.678 1.00 16.56 32 LEU B N 1
ATOM 1564 C CA . LEU B 1 32 ? 4.857 40.543 -4.417 1.00 15.73 32 LEU B CA 1
ATOM 1565 C C . LEU B 1 32 ? 6.294 40.037 -4.530 1.00 15.36 32 LEU B C 1
ATOM 1566 O O . LEU B 1 32 ? 7.107 40.281 -3.635 1.00 14.54 32 LEU B O 1
ATOM 1571 N N . VAL B 1 33 ? 6.597 39.336 -5.622 1.00 14.79 33 VAL B N 1
ATOM 1572 C CA . VAL B 1 33 ? 7.951 38.844 -5.884 1.00 15.03 33 VAL B CA 1
ATOM 1573 C C . VAL B 1 33 ? 8.938 40.010 -5.984 1.00 14.89 33 VAL B C 1
ATOM 1574 O O . VAL B 1 33 ? 10.029 39.959 -5.409 1.00 14.44 33 VAL B O 1
ATOM 1578 N N . GLN B 1 34 ? 8.539 41.061 -6.697 1.00 14.78 34 GLN B N 1
ATOM 1579 C CA . GLN B 1 34 ? 9.356 42.263 -6.815 1.00 15.01 34 GLN B CA 1
ATOM 1580 C C . GLN B 1 34 ? 9.458 43.008 -5.479 1.00 14.79 34 GLN B C 1
ATOM 1581 O O . GLN B 1 34 ? 10.507 43.563 -5.169 1.00 14.64 34 GLN B O 1
ATOM 1587 N N . LYS B 1 35 ? 8.377 43.008 -4.692 1.00 14.17 35 LYS B N 1
ATOM 1588 C CA . LYS B 1 35 ? 8.407 43.611 -3.350 1.00 13.83 35 LYS B CA 1
ATOM 1589 C C . LYS B 1 35 ? 9.395 42.899 -2.431 1.00 12.52 35 LYS B C 1
ATOM 1590 O O . LYS B 1 35 ? 10.105 43.541 -1.656 1.00 11.17 35 LYS B O 1
ATOM 1596 N N . ALA B 1 36 ? 9.440 41.575 -2.532 1.00 12.01 36 ALA B N 1
ATOM 1597 C CA . ALA B 1 36 ? 10.423 40.779 -1.801 1.00 12.17 36 ALA B CA 1
ATOM 1598 C C . ALA B 1 36 ? 11.856 41.111 -2.209 1.00 12.10 36 ALA B C 1
ATOM 1599 O O . ALA B 1 36 ? 12.739 41.128 -1.353 1.00 12.23 36 ALA B O 1
ATOM 1601 N N . GLN B 1 37 ? 12.084 41.377 -3.499 1.00 11.90 37 GLN B N 1
ATOM 1602 C CA . GLN B 1 37 ? 13.414 41.764 -3.999 1.00 11.67 37 GLN B CA 1
ATOM 1603 C C . GLN B 1 37 ? 13.878 43.061 -3.341 1.00 11.22 37 GLN B C 1
ATOM 1604 O O . GLN B 1 37 ? 15.048 43.190 -2.974 1.00 11.24 37 GLN B O 1
ATOM 1610 N N . LEU B 1 38 ? 12.951 44.007 -3.190 1.00 10.34 38 LEU B N 1
ATOM 1611 C CA . LEU B 1 38 ? 13.245 45.311 -2.595 1.00 10.39 38 LEU B CA 1
ATOM 1612 C C . LEU B 1 38 ? 13.485 45.259 -1.086 1.00 9.99 38 LEU B C 1
ATOM 1613 O O . LEU B 1 38 ? 14.026 46.202 -0.512 1.00 9.69 38 LEU B O 1
ATOM 1618 N N . GLY B 1 39 ? 13.078 44.157 -0.461 1.00 9.78 39 GLY B N 1
ATOM 1619 C CA . GLY B 1 39 ? 13.301 43.928 0.967 1.00 10.04 39 GLY B CA 1
ATOM 1620 C C . GLY B 1 39 ? 14.554 43.141 1.296 1.00 10.29 39 GLY B C 1
ATOM 1621 O O . GLY B 1 39 ? 14.889 42.968 2.463 1.00 10.31 39 GLY B O 1
ATOM 1622 N N . ASP B 1 40 ? 15.240 42.653 0.266 1.00 10.47 40 ASP B N 1
ATOM 1623 C CA . ASP B 1 40 ? 16.437 41.846 0.441 1.00 10.93 40 ASP B CA 1
ATOM 1624 C C . ASP B 1 40 ? 17.655 42.768 0.396 1.00 11.00 40 ASP B C 1
ATOM 1625 O O . ASP B 1 40 ? 17.905 43.409 -0.628 1.00 10.65 40 ASP B O 1
ATOM 1630 N N . SER B 1 41 ? 18.412 42.833 1.492 1.00 11.40 41 SER B N 1
ATOM 1631 C CA . SER B 1 41 ? 19.531 43.774 1.579 1.00 12.18 41 SER B CA 1
ATOM 1632 C C . SER B 1 41 ? 20.683 43.470 0.604 1.00 13.19 41 SER B C 1
ATOM 1633 O O . SER B 1 41 ? 21.455 44.361 0.275 1.00 13.91 41 SER B O 1
ATOM 1636 N N . ARG B 1 42 ? 20.789 42.226 0.144 1.00 14.13 42 ARG B N 1
ATOM 1637 C CA . ARG B 1 42 ? 21.791 41.868 -0.869 1.00 15.19 42 ARG B CA 1
ATOM 1638 C C . ARG B 1 42 ? 21.371 42.288 -2.280 1.00 14.82 42 ARG B C 1
ATOM 1639 O O . ARG B 1 42 ? 22.222 42.633 -3.101 1.00 15.38 42 ARG B O 1
ATOM 1647 N N . LEU B 1 43 ? 20.065 42.266 -2.553 1.00 14.13 43 LEU B N 1
ATOM 1648 C CA . LEU B 1 43 ? 19.533 42.613 -3.878 1.00 14.02 43 LEU B CA 1
ATOM 1649 C C . LEU B 1 43 ? 19.235 44.096 -4.002 1.00 14.32 43 LEU B C 1
ATOM 1650 O O . LEU B 1 43 ? 19.314 44.669 -5.095 1.00 14.61 43 LEU B O 1
ATOM 1655 N N . SER B 1 44 ? 18.880 44.705 -2.874 1.00 13.80 44 SER B N 1
ATOM 1656 C CA . SER B 1 44 ? 18.541 46.118 -2.816 1.00 14.78 44 SER B CA 1
ATOM 1657 C C . SER B 1 44 ? 19.145 46.732 -1.548 1.00 15.04 44 SER B C 1
ATOM 1658 O O . SER B 1 44 ? 18.425 46.976 -0.573 1.00 15.38 44 SER B O 1
ATOM 1661 N N . PRO B 1 45 ? 20.476 46.961 -1.550 1.00 15.09 45 PRO B N 1
ATOM 1662 C CA . PRO B 1 45 ? 21.186 47.508 -0.384 1.00 15.23 45 PRO B CA 1
ATOM 1663 C C . PRO B 1 45 ? 20.556 48.782 0.163 1.00 14.96 45 PRO B C 1
ATOM 1664 O O . PRO B 1 45 ? 20.660 49.053 1.359 1.00 14.74 45 PRO B O 1
ATOM 1668 N N . ASP B 1 46 ? 19.885 49.544 -0.699 1.00 14.88 46 ASP B N 1
ATOM 1669 C CA . ASP B 1 46 ? 19.207 50.766 -0.265 1.00 14.66 46 ASP B CA 1
ATOM 1670 C C . ASP B 1 46 ? 18.213 50.532 0.879 1.00 13.88 46 ASP B C 1
ATOM 1671 O O . ASP B 1 46 ? 18.003 51.418 1.711 1.00 13.36 46 ASP B O 1
ATOM 1676 N N . VAL B 1 47 ? 17.602 49.350 0.925 1.00 13.28 47 VAL B N 1
ATOM 1677 C CA . VAL B 1 47 ? 16.660 49.041 2.009 1.00 12.18 47 VAL B CA 1
ATOM 1678 C C . VAL B 1 47 ? 17.378 48.882 3.349 1.00 12.22 47 VAL B C 1
ATOM 1679 O O . VAL B 1 47 ? 16.872 49.319 4.389 1.00 12.39 47 VAL B O 1
ATOM 1683 N N . GLY B 1 48 ? 18.551 48.256 3.323 1.00 11.93 48 GLY B N 1
ATOM 1684 C CA . GLY B 1 48 ? 19.364 48.124 4.521 1.00 12.13 48 GLY B CA 1
ATOM 1685 C C . GLY B 1 48 ? 19.814 49.503 4.971 1.00 12.36 48 GLY B C 1
ATOM 1686 O O . GLY B 1 48 ? 19.728 49.834 6.153 1.00 12.05 48 GLY B O 1
ATOM 1687 N N . HIS B 1 49 ? 20.281 50.315 4.022 1.00 12.58 49 HIS B N 1
ATOM 1688 C CA . HIS B 1 49 ? 20.721 51.681 4.333 1.00 13.60 49 HIS B CA 1
ATOM 1689 C C . HIS B 1 49 ? 19.598 52.484 4.981 1.00 13.08 49 HIS B C 1
ATOM 1690 O O . HIS B 1 49 ? 19.808 53.161 5.988 1.00 13.23 49 HIS B O 1
ATOM 1697 N N . LEU B 1 50 ? 18.404 52.413 4.397 1.00 12.96 50 LEU B N 1
ATOM 1698 C CA . LEU B 1 50 ? 17.251 53.129 4.940 1.00 12.87 50 LEU B CA 1
ATOM 1699 C C . LEU B 1 50 ? 16.915 52.679 6.364 1.00 11.95 50 LEU B C 1
ATOM 1700 O O . LEU B 1 50 ? 16.730 53.510 7.259 1.00 12.18 50 LEU B O 1
ATOM 1705 N N . VAL B 1 51 ? 16.839 51.367 6.571 1.00 11.21 51 VAL B N 1
ATOM 1706 C CA . VAL B 1 51 ? 16.450 50.814 7.871 1.00 10.58 51 VAL B CA 1
ATOM 1707 C C . VAL B 1 51 ? 17.474 51.195 8.946 1.00 10.58 51 VAL B C 1
ATOM 1708 O O . VAL B 1 51 ? 17.109 51.641 10.034 1.00 9.99 51 VAL B O 1
ATOM 1712 N N . LEU B 1 52 ? 18.753 51.039 8.622 1.00 11.27 52 LEU B N 1
ATOM 1713 C CA . LEU B 1 52 ? 19.820 51.297 9.584 1.00 12.33 52 LEU B CA 1
ATOM 1714 C C . LEU B 1 52 ? 19.966 52.775 9.943 1.00 12.35 52 LEU B C 1
ATOM 1715 O O . LEU B 1 52 ? 20.360 53.101 11.058 1.00 12.91 52 LEU B O 1
ATOM 1720 N N . THR B 1 53 ? 19.663 53.670 9.010 1.00 12.81 53 THR B N 1
ATOM 1721 C CA . THR B 1 53 ? 19.892 55.093 9.267 1.00 13.10 53 THR B CA 1
ATOM 1722 C C . THR B 1 53 ? 18.645 55.881 9.673 1.00 12.65 53 THR B C 1
ATOM 1723 O O . THR B 1 53 ? 18.765 57.004 10.160 1.00 13.16 53 THR B O 1
ATOM 1727 N N . THR B 1 54 ? 17.456 55.305 9.490 1.00 11.98 54 THR B N 1
ATOM 1728 C CA . THR B 1 54 ? 16.223 56.028 9.818 1.00 11.59 54 THR B CA 1
ATOM 1729 C C . THR B 1 54 ? 15.402 55.315 10.899 1.00 11.62 54 THR B C 1
ATOM 1730 O O . THR B 1 54 ? 15.091 55.902 11.935 1.00 11.47 54 THR B O 1
ATOM 1734 N N . LEU B 1 55 ? 15.062 54.050 10.671 1.00 10.68 55 L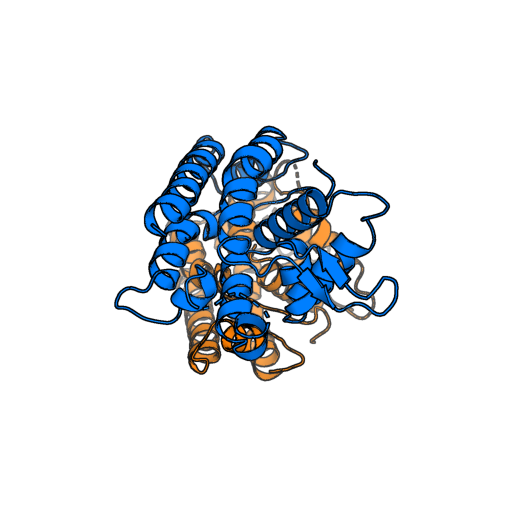EU B N 1
ATOM 1735 C CA . LEU B 1 55 ? 14.242 53.322 11.640 1.00 10.61 55 LEU B CA 1
ATOM 1736 C C . LEU B 1 55 ? 15.011 52.939 12.906 1.00 10.08 55 LEU B C 1
ATOM 1737 O O . LEU B 1 55 ? 14.536 53.176 14.021 1.00 9.58 55 LEU B O 1
ATOM 1742 N N . CYS B 1 56 ? 16.192 52.348 12.736 1.00 10.23 56 CYS B N 1
ATOM 1743 C CA . CYS B 1 56 ? 17.002 51.909 13.882 1.00 10.49 56 CYS B CA 1
ATOM 1744 C C . CYS B 1 56 ? 17.327 53.034 14.879 1.00 10.59 56 CYS B C 1
ATOM 1745 O O . CYS B 1 56 ? 17.094 52.863 16.081 1.00 10.16 56 CYS B O 1
ATOM 1748 N N . PRO B 1 57 ? 17.853 54.188 14.395 1.00 10.83 57 PRO B N 1
ATOM 1749 C CA . PRO B 1 57 ? 18.058 55.303 15.324 1.00 10.57 57 PRO B CA 1
ATOM 1750 C C . PRO B 1 57 ? 16.763 55.797 15.989 1.00 10.42 57 PRO B C 1
ATOM 1751 O O . PRO B 1 57 ? 16.772 56.086 17.187 1.00 10.20 57 PRO B O 1
ATOM 1755 N N . ALA B 1 58 ? 15.667 55.896 15.232 1.00 9.36 58 ALA B N 1
ATOM 1756 C CA . ALA B 1 58 ? 14.392 56.337 15.819 1.00 9.02 58 ALA B CA 1
ATOM 1757 C C . ALA B 1 58 ? 13.922 55.381 16.914 1.00 8.98 58 ALA B C 1
ATOM 1758 O O . ALA B 1 58 ? 13.482 55.806 17.988 1.00 8.64 58 ALA B O 1
ATOM 1760 N N . LEU B 1 59 ? 14.030 54.087 16.645 1.00 8.75 59 LEU B N 1
ATOM 1761 C CA . LEU B 1 59 ? 13.630 53.076 17.616 1.00 9.28 59 LEU B CA 1
ATOM 1762 C C . LEU B 1 59 ? 14.575 53.049 18.812 1.00 9.00 59 LEU B C 1
ATOM 1763 O O . LEU B 1 59 ? 14.140 52.845 19.945 1.00 9.20 59 LEU B O 1
ATOM 1768 N N . HIS B 1 60 ? 15.862 53.286 18.558 1.00 9.67 60 HIS B N 1
ATOM 1769 C CA . HIS B 1 60 ? 16.863 53.345 19.618 1.00 10.28 60 HIS B CA 1
ATOM 1770 C C . HIS B 1 60 ? 16.565 54.472 20.611 1.00 10.61 60 HIS B C 1
ATOM 1771 O O . HIS B 1 60 ? 16.581 54.258 21.823 1.00 10.78 60 HIS B O 1
ATOM 1778 N N . ALA B 1 61 ? 16.292 55.666 20.090 1.00 10.90 61 ALA B N 1
ATOM 1779 C CA . ALA B 1 61 ? 15.938 56.826 20.913 1.00 10.83 61 ALA B CA 1
ATOM 1780 C C . ALA B 1 61 ? 14.670 56.573 21.722 1.00 11.11 61 ALA B C 1
ATOM 1781 O O . ALA B 1 61 ? 14.561 56.989 22.887 1.00 10.57 61 ALA B O 1
ATOM 1783 N N . LEU B 1 62 ? 13.720 55.869 21.105 1.00 10.92 62 LEU B N 1
ATOM 1784 C CA . LEU B 1 62 ? 12.458 55.536 21.756 1.00 11.14 62 LEU B CA 1
ATOM 1785 C C . LEU B 1 62 ? 12.667 54.638 22.978 1.00 10.79 62 LEU B C 1
ATOM 1786 O O . LEU B 1 62 ? 12.117 54.894 24.056 1.00 10.45 62 LEU B O 1
ATOM 1791 N N . VAL B 1 63 ? 13.463 53.587 22.804 1.00 9.87 63 VAL B N 1
ATOM 1792 C CA . VAL B 1 63 ? 13.759 52.671 23.896 1.00 9.88 63 VAL B CA 1
ATOM 1793 C C . VAL B 1 63 ? 14.705 53.297 24.934 1.00 10.24 63 VAL B C 1
ATOM 1794 O O . VAL B 1 63 ? 14.661 52.947 26.120 1.00 10.18 63 VAL B O 1
ATOM 1798 N N . ALA B 1 64 ? 15.557 54.217 24.489 1.00 10.52 64 ALA B N 1
ATOM 1799 C CA . ALA B 1 64 ? 16.512 54.879 25.387 1.00 11.32 64 ALA B CA 1
ATOM 1800 C C . ALA B 1 64 ? 15.854 55.954 26.251 1.00 11.49 64 ALA B C 1
ATOM 1801 O O . ALA B 1 64 ? 16.443 56.424 27.228 1.00 11.09 64 ALA B O 1
ATOM 1803 N N . ASP B 1 65 ? 14.639 56.349 25.890 1.00 12.21 65 ASP B N 1
ATOM 1804 C CA . ASP B 1 65 ? 14.024 57.515 26.512 1.00 13.60 65 ASP B CA 1
ATOM 1805 C C . ASP B 1 65 ? 13.557 57.263 27.941 1.00 13.57 65 ASP B C 1
ATOM 1806 O O . ASP B 1 65 ? 12.648 56.462 28.186 1.00 13.56 65 ASP B O 1
ATOM 1811 N N . GLY B 1 66 ? 14.186 57.964 28.878 1.00 14.17 66 GLY B N 1
ATOM 1812 C CA . GLY B 1 66 ? 13.876 57.814 30.296 1.00 14.22 66 GLY B CA 1
ATOM 1813 C C . GLY B 1 66 ? 14.471 56.560 30.905 1.00 14.40 66 GLY B C 1
ATOM 1814 O O . GLY B 1 66 ? 14.123 56.185 32.025 1.00 13.45 66 GLY B O 1
ATOM 1815 N N . LEU B 1 67 ? 15.362 55.900 30.166 1.00 14.25 67 LEU B N 1
ATOM 1816 C CA . LEU B 1 67 ? 16.061 54.731 30.677 1.00 15.23 67 LEU B CA 1
ATOM 1817 C C . LEU B 1 67 ? 16.927 55.120 31.875 1.00 16.32 67 LEU B C 1
ATOM 1818 O O . LEU B 1 67 ? 17.722 56.052 31.787 1.00 16.71 67 LEU B O 1
ATOM 1823 N N . LYS B 1 68 ? 16.757 54.430 33.002 1.00 17.32 68 LYS B N 1
ATOM 1824 C CA . LYS B 1 68 ? 17.662 54.618 34.137 1.00 18.42 68 LYS B CA 1
ATOM 1825 C C . LYS B 1 68 ? 19.079 54.308 33.657 1.00 19.58 68 LYS B C 1
ATOM 1826 O O . LYS B 1 68 ? 19.342 53.192 33.206 1.00 19.18 68 LYS B O 1
ATOM 1832 N N . PRO B 1 69 ? 19.984 55.309 33.720 1.00 20.86 69 PRO B N 1
ATOM 1833 C CA . PRO B 1 69 ? 21.317 55.237 33.105 1.00 21.82 69 PRO B CA 1
ATOM 1834 C C . PRO B 1 69 ? 22.183 54.051 33.540 1.00 22.64 69 PRO B C 1
ATOM 1835 O O . PRO B 1 69 ? 22.928 53.511 32.719 1.00 22.54 69 PRO B O 1
ATOM 1839 N N . PHE B 1 70 ? 22.083 53.660 34.809 1.00 23.49 70 PHE B N 1
ATOM 1840 C CA . PHE B 1 70 ? 22.853 52.538 35.350 1.00 24.73 70 PHE B CA 1
ATOM 1841 C C . PHE B 1 70 ? 21.930 51.458 35.918 1.00 25.00 70 PHE B C 1
ATOM 1842 O O . PHE B 1 70 ? 22.356 50.327 36.166 1.00 25.50 70 PHE B O 1
ATOM 1850 N N . ARG B 1 79 ? 27.411 48.032 34.072 1.00 28.78 79 ARG B N 1
ATOM 1851 C CA . ARG B 1 79 ? 26.856 49.188 34.776 1.00 28.59 79 ARG B CA 1
ATOM 1852 C C . ARG B 1 79 ? 25.922 50.031 33.902 1.00 27.80 79 ARG B C 1
ATOM 1853 O O . ARG B 1 79 ? 24.760 50.222 34.258 1.00 28.22 79 ARG B O 1
ATOM 1861 N N . ARG B 1 80 ? 26.416 50.533 32.770 1.00 26.75 80 ARG B N 1
ATOM 1862 C CA . ARG B 1 80 ? 25.577 51.339 31.881 1.00 25.53 80 ARG B CA 1
ATOM 1863 C C . ARG B 1 80 ? 24.458 50.516 31.254 1.00 23.99 80 ARG B C 1
ATOM 1864 O O . ARG B 1 80 ? 24.689 49.431 30.719 1.00 23.59 80 ARG B O 1
ATOM 1872 N N . SER B 1 81 ? 23.242 51.041 31.355 1.00 22.03 81 SER B N 1
ATOM 1873 C CA . SER B 1 81 ? 22.084 50.444 30.720 1.00 20.11 81 SER B CA 1
ATOM 1874 C C . SER B 1 81 ? 21.915 51.068 29.341 1.00 18.71 81 SER B C 1
ATOM 1875 O O . SER B 1 81 ? 22.268 52.228 29.128 1.00 18.74 81 SER B O 1
ATOM 1878 N N . SER B 1 82 ? 21.384 50.286 28.409 1.00 16.18 82 SER B N 1
ATOM 1879 C CA . SER B 1 82 ? 21.206 50.720 27.030 1.00 14.20 82 SER B CA 1
ATOM 1880 C C . SER B 1 82 ? 19.952 50.052 26.470 1.00 12.57 82 SER B C 1
ATOM 1881 O O . SER B 1 82 ? 19.379 49.166 27.114 1.00 11.60 82 SER B O 1
ATOM 1884 N N . PRO B 1 83 ? 19.508 50.474 25.272 1.00 11.47 83 PRO B N 1
ATOM 1885 C CA . PRO B 1 83 ? 18.416 49.743 24.652 1.00 10.52 83 PRO B CA 1
ATOM 1886 C C . PRO B 1 83 ? 18.692 48.239 24.513 1.00 9.96 83 PRO B C 1
ATOM 1887 O O . PRO B 1 83 ? 17.763 47.446 24.635 1.00 9.03 83 PRO B O 1
ATOM 1891 N N . TRP B 1 84 ? 19.948 47.852 24.290 1.00 9.58 84 TRP B N 1
ATOM 1892 C CA . TRP B 1 84 ? 20.295 46.428 24.257 1.00 9.93 84 TRP B CA 1
ATOM 1893 C C . TRP B 1 84 ? 19.989 45.725 25.588 1.00 10.00 84 TRP B C 1
ATOM 1894 O O . TRP B 1 84 ? 19.529 44.581 25.592 1.00 9.53 84 TRP B O 1
ATOM 1905 N N . SER B 1 85 ? 20.232 46.419 26.703 1.00 10.04 85 SER B N 1
ATOM 1906 C CA . SER B 1 85 ? 19.916 45.908 28.045 1.00 10.29 85 SER B CA 1
ATOM 1907 C C . SER B 1 85 ? 18.432 45.638 28.174 1.00 9.76 85 SER B C 1
ATOM 1908 O O . SER B 1 85 ? 18.031 44.673 28.816 1.00 9.97 85 SER B O 1
ATOM 1911 N N . VAL B 1 86 ? 17.623 46.521 27.590 1.00 9.32 86 VAL B N 1
ATOM 1912 C CA . VAL B 1 86 ? 16.168 46.349 27.540 1.00 9.03 86 VAL B CA 1
ATOM 1913 C C . VAL B 1 86 ? 15.787 45.073 26.789 1.00 8.67 86 VAL B C 1
ATOM 1914 O O . VAL B 1 86 ? 14.945 44.309 27.251 1.00 8.40 86 VAL B O 1
ATOM 1918 N N . VAL B 1 87 ? 16.412 44.855 25.637 1.00 9.06 87 VAL B N 1
ATOM 1919 C CA . VAL B 1 87 ? 16.137 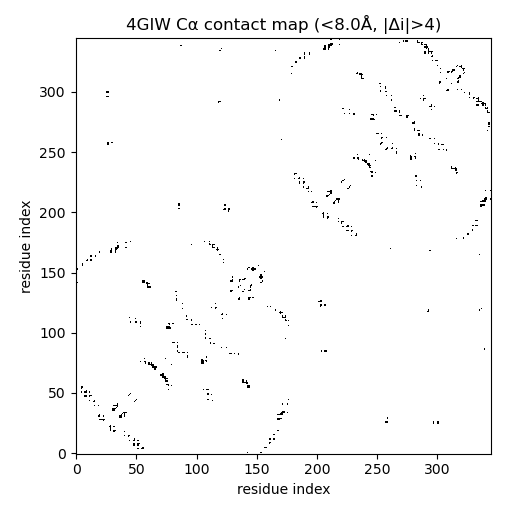43.674 24.828 1.00 8.96 87 VAL B CA 1
ATOM 1920 C C . VAL B 1 87 ? 16.548 42.399 25.557 1.00 9.61 87 VAL B C 1
ATOM 1921 O O . VAL B 1 87 ? 16.047 41.314 25.261 1.00 9.04 87 VAL B O 1
ATOM 1925 N N . GLU B 1 88 ? 17.462 42.537 26.512 1.00 10.37 88 GLU B N 1
ATOM 1926 C CA . GLU B 1 88 ? 17.941 41.398 27.285 1.00 11.43 88 GLU B CA 1
ATOM 1927 C C . GLU B 1 88 ? 16.944 41.010 28.371 1.00 11.68 88 GLU B C 1
ATOM 1928 O O . GLU B 1 88 ? 16.558 39.847 28.487 1.00 12.00 88 GLU B O 1
ATOM 1934 N N . ALA B 1 89 ? 16.530 41.992 29.166 1.00 11.75 89 ALA B N 1
ATOM 1935 C CA . ALA B 1 89 ? 15.577 41.755 30.244 1.00 12.04 89 ALA B CA 1
ATOM 1936 C C . ALA B 1 89 ? 14.193 41.426 29.695 1.00 12.58 89 ALA B C 1
ATOM 1937 O O . ALA B 1 89 ? 13.294 41.040 30.442 1.00 12.03 89 ALA B O 1
ATOM 1939 N N . SER B 1 90 ? 14.029 41.581 28.385 1.00 13.20 90 SER B N 1
ATOM 1940 C CA . SER B 1 90 ? 12.755 41.301 27.734 1.00 14.16 90 SER B CA 1
ATOM 1941 C C . SER B 1 90 ? 12.586 39.808 27.471 1.00 15.36 90 SER B C 1
ATOM 1942 O O . SER B 1 90 ? 11.472 39.285 27.502 1.00 15.11 90 SER B O 1
ATOM 1945 N N . VAL B 1 91 ? 13.698 39.128 27.211 1.00 17.00 91 VAL B N 1
ATOM 1946 C CA . VAL B 1 91 ? 13.675 37.696 26.942 1.00 19.77 91 VAL B CA 1
ATOM 1947 C C . VAL B 1 91 ? 13.127 36.919 28.135 1.00 22.00 91 VAL B C 1
ATOM 1948 O O . VAL B 1 91 ? 13.827 36.098 28.728 1.00 22.63 91 VAL B O 1
ATOM 1952 N N . LYS B 1 92 ? 11.872 37.184 28.481 1.00 24.37 92 LYS B N 1
ATOM 1953 C CA . LYS B 1 92 ? 11.228 36.510 29.603 1.00 26.12 92 LYS B CA 1
ATOM 1954 C C . LYS B 1 92 ? 12.155 36.446 30.812 1.00 26.99 92 LYS B C 1
ATOM 1955 O O . LYS B 1 92 ? 12.963 37.347 31.036 1.00 27.61 92 LYS B O 1
ATOM 1961 N N . GLY B 1 94 ? 8.647 34.399 31.012 1.00 28.42 94 GLY B N 1
ATOM 1962 C CA . GLY B 1 94 ? 7.279 34.686 31.398 1.00 28.00 94 GLY B CA 1
ATOM 1963 C C . GLY B 1 94 ? 6.840 36.079 30.989 1.00 27.60 94 GLY B C 1
ATOM 1964 O O . GLY B 1 94 ? 6.046 36.717 31.679 1.00 27.93 94 GLY B O 1
ATOM 1965 N N . SER B 1 95 ? 7.361 36.550 29.861 1.00 26.87 95 SER B N 1
ATOM 1966 C CA . SER B 1 95 ? 7.022 37.875 29.356 1.00 25.97 95 SER B CA 1
ATOM 1967 C C . SER B 1 95 ? 7.454 38.039 27.903 1.00 24.77 95 SER B C 1
ATOM 1968 O O . SER B 1 95 ? 7.462 39.149 27.369 1.00 24.87 95 SER B O 1
ATOM 1971 N N . SER B 1 96 ? 7.812 36.928 27.268 1.00 23.01 96 SER B N 1
ATOM 1972 C CA . SER B 1 96 ? 8.247 36.947 25.869 1.00 20.94 96 SER B CA 1
ATOM 1973 C C . SER B 1 96 ? 7.799 35.647 25.195 1.00 19.55 96 SER B C 1
ATOM 1974 O O . SER B 1 96 ? 6.971 34.910 25.736 1.00 19.44 96 SER B O 1
ATOM 1977 N N . THR B 1 97 ? 8.334 35.374 24.013 1.00 17.24 97 THR B N 1
ATOM 1978 C CA . THR B 1 97 ? 7.974 34.177 23.266 1.00 15.59 97 THR B CA 1
ATOM 1979 C C . THR B 1 97 ? 9.243 33.426 22.921 1.00 14.75 97 THR B C 1
ATOM 1980 O O . THR B 1 97 ? 10.337 33.991 22.972 1.00 14.64 97 THR B O 1
ATOM 1984 N N . ARG B 1 98 ? 9.086 32.161 22.554 1.00 13.79 98 ARG B N 1
ATOM 1985 C CA . ARG B 1 98 ? 10.205 31.326 22.137 1.00 13.71 98 ARG B CA 1
ATOM 1986 C C . ARG B 1 98 ? 10.962 31.926 20.948 1.00 13.38 98 ARG B C 1
ATOM 1987 O O . ARG B 1 98 ? 12.197 31.978 20.950 1.00 12.66 98 ARG B O 1
ATOM 1995 N N . SER B 1 99 ? 10.223 32.399 19.948 1.00 13.02 99 SER B N 1
ATOM 1996 C CA . SER B 1 99 ? 10.851 32.956 18.749 1.00 12.45 99 SER B CA 1
ATOM 1997 C C . SER B 1 99 ? 11.640 34.216 19.052 1.00 11.52 99 SER B C 1
ATOM 1998 O O . SER B 1 99 ? 12.722 34.422 18.492 1.00 10.43 99 SER B O 1
ATOM 2001 N N . LEU B 1 100 ? 11.110 35.055 19.944 1.00 11.03 100 LEU B N 1
ATOM 2002 C CA . LEU B 1 100 ? 11.814 36.264 20.351 1.00 10.71 100 LEU B CA 1
ATOM 2003 C C . LEU B 1 100 ? 13.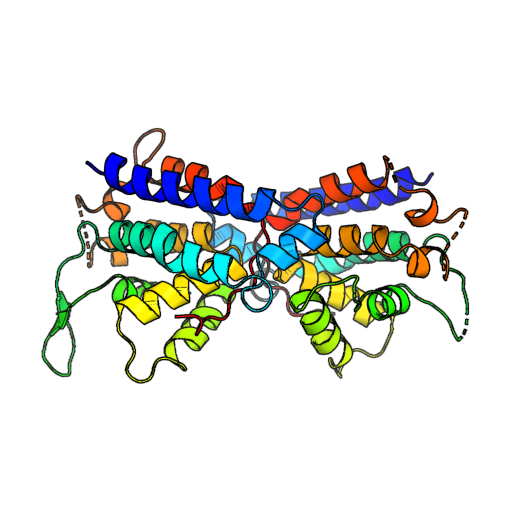121 35.930 21.065 1.00 10.78 100 LEU B C 1
ATOM 2004 O O . LEU B 1 100 ? 14.154 36.532 20.769 1.00 10.13 100 LEU B O 1
ATOM 2009 N N . GLY B 1 101 ? 13.076 34.954 21.973 1.00 10.91 101 GLY B N 1
ATOM 2010 C CA . GLY B 1 101 ? 14.274 34.513 22.708 1.00 10.97 101 GLY B CA 1
ATOM 2011 C C . GLY B 1 101 ? 15.339 33.933 21.784 1.00 10.63 101 GLY B C 1
ATOM 2012 O O . GLY B 1 101 ? 16.542 34.167 21.977 1.00 10.19 101 GLY B O 1
ATOM 2013 N N . THR B 1 102 ? 14.888 33.171 20.790 1.00 10.27 102 THR B N 1
ATOM 2014 C CA . THR B 1 102 ? 15.757 32.610 19.737 1.00 11.10 102 THR B CA 1
ATOM 2015 C C . THR B 1 102 ? 16.475 33.703 18.940 1.00 10.44 102 THR B C 1
ATOM 2016 O O . THR B 1 102 ? 17.670 33.580 18.641 1.00 10.50 102 THR B O 1
ATOM 2020 N N . LEU B 1 103 ? 15.754 34.769 18.603 1.00 9.93 103 LEU B N 1
ATOM 2021 C CA . LEU B 1 103 ? 16.357 35.906 17.886 1.00 9.22 103 LEU B CA 1
ATOM 2022 C C . LEU B 1 103 ? 17.348 36.633 18.783 1.00 9.32 103 LEU B C 1
ATOM 2023 O O . LEU B 1 103 ? 18.433 37.017 18.345 1.00 8.68 103 LEU B O 1
ATOM 2028 N N . TYR B 1 104 ? 16.971 36.824 20.042 1.00 9.49 104 TYR B N 1
ATOM 2029 C CA . TYR B 1 104 ? 17.878 37.461 20.984 1.00 10.12 104 TYR B CA 1
ATOM 2030 C C . TYR B 1 104 ? 19.199 36.697 21.048 1.00 10.23 104 TYR B C 1
ATOM 2031 O O . TYR B 1 104 ? 20.272 37.298 21.019 1.00 9.64 104 TYR B O 1
ATOM 2040 N N . SER B 1 105 ? 19.111 35.375 21.147 1.00 10.19 105 SER B N 1
ATOM 2041 C CA . SER B 1 105 ? 20.311 34.554 21.248 1.00 10.89 105 SER B CA 1
ATOM 2042 C C . SER B 1 105 ? 21.161 34.654 19.983 1.00 10.70 105 SER B C 1
ATOM 2043 O O . SER B 1 105 ? 22.387 34.809 20.062 1.00 10.60 105 SER B O 1
ATOM 2046 N N . GLN B 1 106 ? 20.516 34.590 18.820 1.00 10.28 106 GLN B N 1
ATOM 2047 C CA . GLN B 1 106 ? 21.242 34.685 17.559 1.00 10.34 106 GLN B CA 1
ATOM 2048 C C . GLN B 1 106 ? 22.022 36.003 17.492 1.00 9.81 106 GLN B C 1
ATOM 2049 O O . GLN B 1 106 ? 23.223 36.005 17.215 1.00 8.75 106 GLN B O 1
ATOM 2055 N N . VAL B 1 107 ? 21.339 37.109 17.788 1.00 9.40 107 VAL B N 1
ATOM 2056 C CA . VAL B 1 107 ? 21.966 38.430 17.806 1.00 9.30 107 VAL B CA 1
ATOM 2057 C C . VAL B 1 107 ? 23.070 38.536 18.866 1.00 9.75 107 VAL B C 1
ATOM 2058 O O . VAL B 1 107 ? 24.148 39.062 18.581 1.00 10.46 107 VAL B O 1
ATOM 2062 N N . SER B 1 108 ? 22.819 38.020 20.071 1.00 10.07 108 SER B N 1
ATOM 2063 C CA . SER B 1 108 ? 23.819 38.056 21.138 1.00 10.91 108 SER B CA 1
ATOM 2064 C C . SER B 1 108 ? 25.100 37.298 20.774 1.00 10.64 108 SER B C 1
ATOM 2065 O O . SER B 1 108 ? 26.170 37.599 21.302 1.00 10.66 108 SER B O 1
ATOM 2068 N N . ARG B 1 109 ? 24.988 36.334 19.862 1.00 10.15 109 ARG B N 1
ATOM 2069 C CA . ARG B 1 109 ? 26.138 35.552 19.413 1.00 10.10 109 ARG B CA 1
ATOM 2070 C C . ARG B 1 109 ? 26.725 36.003 18.071 1.00 9.29 109 ARG B C 1
ATOM 2071 O O . ARG B 1 109 ? 27.545 35.286 17.491 1.00 9.12 109 ARG B O 1
ATOM 2079 N N . LEU B 1 110 ? 26.322 37.172 17.577 1.00 8.58 110 LEU B N 1
ATOM 2080 C CA . LEU B 1 110 ? 26.871 37.681 16.319 1.00 8.86 110 LEU B CA 1
ATOM 2081 C C . LEU B 1 110 ? 28.238 38.305 16.604 1.00 8.98 110 LEU B C 1
ATOM 2082 O O . LEU B 1 110 ? 28.348 39.498 16.904 1.00 8.74 110 LEU B O 1
ATOM 2087 N N . ALA B 1 111 ? 29.273 37.471 16.513 1.00 8.95 111 ALA B N 1
ATOM 2088 C CA . ALA B 1 111 ? 30.625 37.837 16.941 1.00 9.71 111 ALA B CA 1
ATOM 2089 C C . ALA B 1 111 ? 31.187 39.149 16.373 1.00 10.24 111 ALA B C 1
ATOM 2090 O O . ALA B 1 111 ? 31.816 39.897 17.115 1.00 10.27 111 ALA B O 1
ATOM 2092 N N . PRO B 1 112 ? 30.958 39.447 15.075 1.00 11.06 112 PRO B N 1
ATOM 2093 C CA . PRO B 1 112 ? 31.504 40.710 14.546 1.00 12.42 112 PRO B CA 1
ATOM 2094 C C . PRO B 1 112 ? 30.955 41.987 15.204 1.00 13.30 112 PRO B C 1
ATOM 2095 O O . PRO B 1 112 ? 31.584 43.037 15.116 1.00 13.59 112 PRO B O 1
ATOM 2099 N N . LEU B 1 113 ? 29.798 41.898 15.858 1.00 14.04 113 LEU B N 1
ATOM 2100 C CA . LEU B 1 113 ? 29.185 43.073 16.479 1.00 14.48 113 LEU B CA 1
ATOM 2101 C C . LEU B 1 113 ? 29.816 43.353 17.838 1.00 16.27 113 LEU B C 1
ATOM 2102 O O . LEU B 1 113 ? 29.894 42.465 18.690 1.00 17.23 113 LEU B O 1
ATOM 2107 N N . SER B 1 114 ? 30.273 44.585 18.033 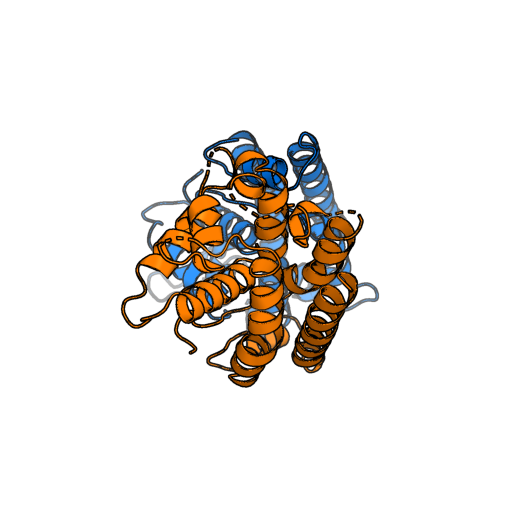1.00 17.44 114 SER B N 1
ATOM 2108 C CA . SER B 1 114 ? 31.177 44.900 19.141 1.00 18.44 114 SER B CA 1
ATOM 2109 C C . SER B 1 114 ? 30.619 45.930 20.116 1.00 18.06 114 SER B C 1
ATOM 2110 O O . SER B 1 114 ? 31.339 46.400 21.002 1.00 19.09 114 SER B O 1
ATOM 2113 N N . SER B 1 115 ? 29.351 46.295 19.949 1.00 17.17 115 SER B N 1
ATOM 2114 C CA . SER B 1 115 ? 28.735 47.293 20.817 1.00 15.77 115 SER B CA 1
ATOM 2115 C C . SER B 1 115 ? 27.270 46.993 21.090 1.00 15.05 115 SER B C 1
ATOM 2116 O O . SER B 1 115 ? 26.603 46.282 20.326 1.00 14.16 115 SER B O 1
ATOM 2119 N N . SER B 1 116 ? 26.780 47.547 22.191 1.00 14.06 116 SER B N 1
ATOM 2120 C CA . SER B 1 116 ? 25.365 47.477 22.529 1.00 13.69 116 SER B CA 1
ATOM 2121 C C . SER B 1 116 ? 24.490 48.105 21.447 1.00 12.82 116 SER B C 1
ATOM 2122 O O . SER B 1 116 ? 23.412 47.588 21.142 1.00 11.52 116 SER B O 1
ATOM 2125 N N . ARG B 1 117 ? 24.947 49.215 20.864 1.00 12.29 117 ARG B N 1
ATOM 2126 C CA . ARG B 1 117 ? 24.166 49.876 19.816 1.00 12.40 117 ARG B CA 1
ATOM 2127 C C . ARG B 1 117 ? 24.019 48.995 18.571 1.00 11.44 117 ARG B C 1
ATOM 2128 O O . ARG B 1 117 ? 22.913 48.853 18.039 1.00 10.61 117 ARG B O 1
ATOM 2136 N N . SER B 1 118 ? 25.131 48.411 18.121 1.00 10.77 118 SER B N 1
ATOM 2137 C CA . SER B 1 118 ? 25.134 47.519 16.951 1.00 10.35 118 SER B CA 1
ATOM 2138 C C . SER B 1 118 ? 24.234 46.299 17.171 1.00 9.65 118 SER B C 1
ATOM 2139 O O . SER B 1 118 ? 23.496 45.884 16.271 1.00 8.05 118 SER B O 1
ATOM 2142 N N . ARG B 1 119 ? 24.297 45.732 18.373 1.00 8.82 119 ARG B N 1
ATOM 2143 C CA . ARG B 1 119 ? 23.446 44.602 18.730 1.00 9.25 119 ARG B CA 1
ATOM 2144 C C . ARG B 1 119 ? 21.956 44.943 18.705 1.00 8.65 119 ARG B C 1
ATOM 2145 O O . ARG B 1 119 ? 21.145 44.153 18.202 1.00 7.92 119 ARG B O 1
ATOM 2153 N N . PHE B 1 120 ? 21.593 46.106 19.246 1.00 8.52 120 PHE B N 1
ATOM 2154 C CA . PHE B 1 120 ? 20.187 46.548 19.225 1.00 8.72 120 PHE B CA 1
ATOM 2155 C C . PHE B 1 120 ? 19.703 46.744 17.780 1.00 8.75 120 PHE B C 1
ATOM 2156 O O . PHE B 1 120 ? 18.628 46.266 17.409 1.00 8.47 120 PHE B O 1
ATOM 2164 N N . HIS B 1 121 ? 20.502 47.452 16.978 1.00 8.27 121 HIS B N 1
ATOM 2165 C CA . HIS B 1 121 ? 20.256 47.606 15.538 1.00 8.41 121 HIS B CA 1
ATOM 2166 C C . HIS B 1 121 ? 20.017 46.266 14.828 1.00 7.88 121 HIS B C 1
ATOM 2167 O O . HIS B 1 121 ? 19.042 46.114 14.093 1.00 7.71 121 HIS B O 1
ATOM 2174 N N . ALA B 1 122 ? 20.907 45.301 15.057 1.00 7.28 122 ALA B N 1
ATOM 2175 C CA . ALA B 1 122 ? 20.755 43.958 14.487 1.00 6.62 122 ALA B CA 1
ATOM 2176 C C . ALA B 1 122 ? 19.473 43.256 14.966 1.00 6.52 122 ALA B C 1
ATOM 2177 O O . ALA B 1 122 ? 18.849 42.493 14.215 1.00 6.11 122 ALA B O 1
ATOM 2179 N N . PHE B 1 123 ? 19.090 43.507 16.215 1.00 6.42 123 PHE B N 1
ATOM 2180 C CA . PHE B 1 123 ? 17.835 42.977 16.753 1.00 6.55 123 PHE B CA 1
ATOM 2181 C C . PHE B 1 123 ? 16.635 43.533 15.989 1.00 6.44 123 PHE B C 1
ATOM 2182 O O . PHE B 1 123 ? 15.704 42.791 15.663 1.00 6.50 123 PHE B O 1
ATOM 2190 N N . ILE B 1 124 ? 16.669 44.834 15.698 1.00 6.21 124 ILE B N 1
ATOM 2191 C CA . ILE B 1 124 ? 15.647 45.471 14.865 1.00 6.14 124 ILE B CA 1
ATOM 2192 C C . ILE B 1 124 ? 15.622 44.851 13.464 1.00 6.09 124 ILE B C 1
ATOM 2193 O O . ILE B 1 124 ? 14.559 44.525 12.952 1.00 5.79 124 ILE B O 1
ATOM 2198 N N . LEU B 1 125 ? 16.794 44.666 12.854 1.00 6.32 125 LEU B N 1
ATOM 2199 C CA . LEU B 1 125 ? 16.866 43.953 11.579 1.00 6.48 125 LEU B CA 1
ATOM 2200 C C . LEU B 1 125 ? 16.167 42.594 11.688 1.00 6.35 125 LEU B C 1
ATOM 2201 O O . LEU B 1 125 ? 15.364 42.241 10.824 1.00 5.86 125 LEU B O 1
ATOM 2206 N N . GLY B 1 126 ? 16.432 41.858 12.771 1.00 6.36 126 GLY B N 1
ATOM 2207 C CA . GLY B 1 126 ? 15.829 40.531 12.955 1.00 6.48 126 GLY B CA 1
ATOM 2208 C C . GLY B 1 126 ? 14.318 40.537 13.147 1.00 6.47 126 GLY B C 1
ATOM 2209 O O . GLY B 1 126 ? 13.617 39.620 12.693 1.00 6.17 126 GLY B O 1
ATOM 2210 N N . LEU B 1 127 ? 13.821 41.556 13.842 1.00 6.59 127 LEU B N 1
ATOM 2211 C CA . LEU B 1 127 ? 12.383 41.717 14.073 1.00 6.56 127 LEU B CA 1
ATOM 2212 C C . LEU B 1 127 ? 11.655 42.006 12.762 1.00 6.61 127 LEU B C 1
ATOM 2213 O O . LEU B 1 127 ? 10.551 41.497 12.521 1.00 6.76 127 LEU B O 1
ATOM 2218 N N . LEU B 1 128 ? 12.268 42.836 11.923 1.00 6.41 128 LEU B N 1
ATOM 2219 C CA . LEU B 1 128 ? 11.731 43.099 10.586 1.00 6.69 128 LEU B CA 1
ATOM 2220 C C . LEU B 1 128 ? 11.677 41.828 9.743 1.00 6.75 128 LEU B C 1
ATOM 2221 O O . LEU B 1 128 ? 10.639 41.527 9.150 1.00 6.90 128 LEU B O 1
ATOM 2226 N N . ASN B 1 129 ? 12.787 41.089 9.683 1.00 6.54 129 ASN B N 1
ATOM 2227 C CA . ASN B 1 129 ? 12.815 39.790 8.973 1.00 7.78 129 ASN B CA 1
ATOM 2228 C C . ASN B 1 129 ? 11.749 38.799 9.442 1.00 8.30 129 ASN B C 1
ATOM 2229 O O . ASN B 1 129 ? 11.171 38.051 8.645 1.00 8.29 129 ASN B O 1
ATOM 2234 N N . THR B 1 130 ? 11.520 38.764 10.747 1.00 8.79 130 THR B N 1
ATOM 2235 C CA . THR B 1 130 ? 10.608 37.780 11.312 1.00 9.00 130 THR B CA 1
ATOM 2236 C C . THR B 1 130 ? 9.206 38.353 11.518 1.00 9.13 130 THR B C 1
ATOM 2237 O O . THR B 1 130 ? 8.323 37.648 12.002 1.00 9.59 130 THR B O 1
ATOM 2241 N N . LYS B 1 131 ? 9.017 39.621 11.137 1.00 8.72 131 LYS B N 1
ATOM 2242 C CA . LYS B 1 131 ? 7.734 40.328 11.262 1.00 9.09 131 LYS B CA 1
ATOM 2243 C C . LYS B 1 131 ? 7.207 40.366 12.706 1.00 8.96 131 LYS B C 1
ATOM 2244 O O . LYS B 1 131 ? 6.009 40.185 12.964 1.00 8.11 131 LYS B O 1
ATOM 2250 N N . GLN B 1 132 ? 8.115 40.634 13.640 1.00 8.48 132 GLN B N 1
ATOM 2251 C CA . GLN B 1 132 ? 7.790 40.618 15.057 1.00 8.87 132 GLN B CA 1
ATOM 2252 C C . GLN B 1 132 ? 8.003 41.970 15.722 1.00 8.89 132 GLN B C 1
ATOM 2253 O O . GLN B 1 132 ? 8.064 42.055 16.951 1.00 8.76 132 GLN B O 1
ATOM 2259 N N . LEU B 1 133 ? 8.149 43.018 14.920 1.00 9.56 133 LEU B N 1
ATOM 2260 C CA . LEU B 1 133 ? 8.429 44.344 15.472 1.00 10.17 133 LEU B CA 1
ATOM 2261 C C . LEU B 1 133 ? 7.339 44.774 16.427 1.00 10.09 133 LEU B C 1
ATOM 2262 O O . LEU B 1 133 ? 7.619 45.155 17.555 1.00 9.40 133 LEU B O 1
ATOM 2267 N N . GLU B 1 134 ? 6.087 44.698 15.979 1.00 10.59 134 GLU B N 1
ATOM 2268 C CA . GLU B 1 134 ? 4.968 45.097 16.820 1.00 11.57 134 GLU B CA 1
ATOM 2269 C C . GLU B 1 134 ? 4.911 44.208 18.057 1.00 11.17 134 GLU B C 1
ATOM 2270 O O . GLU B 1 134 ? 4.738 44.692 19.179 1.00 10.55 134 GLU B O 1
ATOM 2276 N N . LEU B 1 135 ? 5.070 42.902 17.833 1.00 10.39 135 LEU B N 1
ATOM 2277 C CA . LEU B 1 135 ? 5.060 41.913 18.899 1.00 10.32 135 LEU B CA 1
ATOM 2278 C C . LEU B 1 135 ? 6.066 42.250 19.996 1.00 9.58 135 LEU B C 1
ATOM 2279 O O . LEU B 1 135 ? 5.728 42.233 21.187 1.00 8.92 135 LEU B O 1
ATOM 2284 N N . TRP B 1 136 ? 7.305 42.536 19.600 1.00 8.90 136 TRP B N 1
ATOM 2285 C CA . TRP B 1 136 ? 8.329 42.834 20.591 1.00 8.62 136 TRP B CA 1
ATOM 2286 C C . TRP B 1 136 ? 7.993 44.076 21.421 1.00 9.38 136 TRP B C 1
ATOM 2287 O O . TRP B 1 136 ? 8.110 44.049 22.653 1.00 8.98 136 TRP B O 1
ATOM 2298 N N . PHE B 1 137 ? 7.569 45.158 20.764 1.00 9.64 137 PHE B N 1
ATOM 2299 C CA . PHE B 1 137 ? 7.241 46.384 21.496 1.00 10.46 137 PHE B CA 1
ATOM 2300 C C . PHE B 1 137 ? 6.019 46.205 22.388 1.00 11.36 137 PHE B C 1
ATOM 2301 O O . PHE B 1 137 ? 5.985 46.714 23.514 1.00 11.20 137 PHE B O 1
ATOM 2309 N N . SER B 1 138 ? 5.033 45.461 21.886 1.00 11.65 138 SER B N 1
ATOM 2310 C CA . SER B 1 138 ? 3.889 45.071 22.692 1.00 13.30 138 SER B CA 1
ATO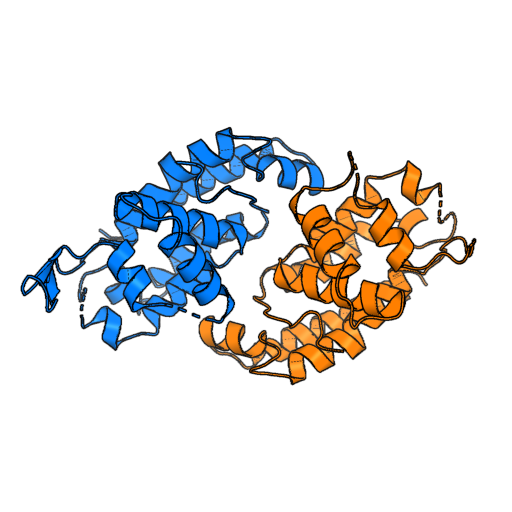M 2311 C C . SER B 1 138 ? 4.348 44.364 23.967 1.00 13.43 138 SER B C 1
ATOM 2312 O O . SER B 1 138 ? 3.856 44.667 25.054 1.00 13.65 138 SER B O 1
ATOM 2315 N N . SER B 1 139 ? 5.307 43.445 23.829 1.00 13.70 139 SER B N 1
ATOM 2316 C CA . SER B 1 139 ? 5.804 42.669 24.971 1.00 14.49 139 SER B CA 1
ATOM 2317 C C . SER B 1 139 ? 6.458 43.524 26.061 1.00 15.74 139 SER B C 1
ATOM 2318 O O . SER B 1 139 ? 6.391 43.177 27.248 1.00 15.65 139 SER B O 1
ATOM 2321 N N . LEU B 1 140 ? 7.065 44.644 25.666 1.00 16.83 140 LEU B N 1
ATOM 2322 C CA . LEU B 1 140 ? 7.668 45.572 26.634 1.00 18.52 140 LEU B CA 1
ATOM 2323 C C . LEU B 1 140 ? 6.650 46.137 27.618 1.00 19.60 140 LEU B C 1
ATOM 2324 O O . LEU B 1 140 ? 6.959 46.338 28.800 1.00 20.34 140 LEU B O 1
ATOM 2329 N N . GLN B 1 141 ? 5.441 46.397 27.126 1.00 20.86 141 GLN B N 1
ATOM 2330 C CA . GLN B 1 141 ? 4.367 46.949 27.953 1.00 22.03 141 GLN B CA 1
ATOM 2331 C C . GLN B 1 141 ? 3.774 45.948 28.947 1.00 22.26 141 GLN B C 1
ATOM 2332 O O . GLN B 1 141 ? 3.144 46.347 29.929 1.00 22.73 141 GLN B O 1
ATOM 2338 N N . GLU B 1 142 ? 3.965 44.657 28.694 1.00 22.22 142 GLU B N 1
ATOM 2339 C CA . GLU B 1 142 ? 3.386 43.621 29.549 1.00 21.99 142 GLU B CA 1
ATOM 2340 C C . GLU B 1 142 ? 4.218 43.369 30.803 1.00 21.25 142 GLU B C 1
ATOM 2341 O O . GLU B 1 142 ? 3.698 42.893 31.814 1.00 21.31 142 GLU B O 1
ATOM 2347 N N . ASP B 1 143 ? 5.511 43.681 30.731 1.00 20.21 143 ASP B N 1
ATOM 2348 C CA . ASP B 1 143 ? 6.420 43.434 31.850 1.00 19.36 143 ASP B CA 1
ATOM 2349 C C . ASP B 1 143 ? 6.468 44.663 32.767 1.00 18.27 143 ASP B C 1
ATOM 2350 O O . ASP B 1 143 ? 7.270 45.579 32.568 1.00 17.58 143 ASP B O 1
ATOM 2355 N N . ALA B 1 144 ? 5.601 44.673 33.774 1.00 16.78 144 ALA B N 1
ATOM 2356 C CA . ALA B 1 144 ? 5.537 45.794 34.711 1.00 15.08 144 ALA B CA 1
ATOM 2357 C C . ALA B 1 144 ? 6.821 45.897 35.530 1.00 14.38 144 ALA B C 1
ATOM 2358 O O . ALA B 1 144 ? 7.303 47.003 35.786 1.00 13.25 144 ALA B O 1
ATOM 2360 N N . GLY B 1 145 ? 7.374 44.749 35.926 1.00 13.41 145 GLY B N 1
ATOM 2361 C CA . GLY B 1 145 ? 8.663 44.712 36.613 1.00 13.59 145 GLY B CA 1
ATOM 2362 C C . GLY B 1 145 ? 9.777 45.375 35.816 1.00 13.39 145 GLY B C 1
ATOM 2363 O O . GLY B 1 145 ? 10.523 46.199 36.341 1.00 13.03 145 GLY B O 1
ATOM 2364 N N . LEU B 1 146 ? 9.885 45.011 34.541 1.00 13.59 146 LEU B N 1
ATOM 2365 C CA . LEU B 1 146 ? 10.887 45.596 33.642 1.00 13.41 146 LEU B CA 1
ATOM 2366 C C . LEU B 1 146 ? 10.742 47.115 33.543 1.00 13.04 146 LEU B C 1
ATOM 2367 O O . LEU B 1 146 ? 11.721 47.848 33.667 1.00 12.78 146 LEU B O 1
ATOM 2372 N N . LEU B 1 147 ? 9.516 47.582 33.332 1.00 13.13 147 LEU B N 1
ATOM 2373 C CA . LEU B 1 147 ? 9.263 49.013 33.182 1.00 13.48 147 LEU B CA 1
ATOM 2374 C C . LEU B 1 147 ? 9.656 49.761 34.444 1.00 13.47 147 LEU B C 1
ATOM 2375 O O . LEU B 1 147 ? 10.241 50.838 34.371 1.00 13.62 147 LEU B O 1
ATOM 2380 N N . SER B 1 148 ? 9.344 49.173 35.598 1.00 13.02 148 SER B N 1
ATOM 2381 C CA . SER B 1 148 ? 9.690 49.768 36.883 1.00 13.82 148 SER B CA 1
ATOM 2382 C C . SER B 1 148 ? 11.185 49.684 37.135 1.00 13.61 148 SER B C 1
ATOM 2383 O O . SER B 1 148 ? 11.781 50.624 37.647 1.00 14.05 148 SER B O 1
ATOM 2386 N N . LEU B 1 149 ? 11.788 48.557 36.767 1.00 14.09 149 LEU B N 1
ATOM 2387 C CA . LEU B 1 149 ? 13.225 48.357 36.957 1.00 14.55 149 LEU B CA 1
ATOM 2388 C C . LEU B 1 149 ? 14.060 49.284 36.053 1.00 15.08 149 LEU B C 1
ATOM 2389 O O . LEU B 1 149 ? 14.993 49.938 36.530 1.00 15.44 149 LEU B O 1
ATOM 2402 N N . TYR B 1 151 ? 13.036 51.925 33.765 1.00 15.82 151 TYR B N 1
ATOM 2403 C CA . TYR B 1 151 ? 12.632 53.257 33.339 1.00 16.33 151 TYR B CA 1
ATOM 2404 C C . TYR B 1 151 ? 12.259 54.194 34.469 1.00 17.82 151 TYR B C 1
ATOM 2405 O O . TYR B 1 151 ? 11.668 53.779 35.460 1.00 16.74 151 TYR B O 1
ATOM 2422 N N . PRO B 1 153 ? 9.911 57.481 35.702 1.00 23.63 153 PRO B N 1
ATOM 2423 C CA . PRO B 1 153 ? 8.478 57.714 35.471 1.00 24.08 153 PRO B CA 1
ATOM 2424 C C . PRO B 1 153 ? 8.175 58.572 34.243 1.00 24.30 153 PRO B C 1
ATOM 2425 O O . PRO B 1 153 ? 7.086 58.475 33.676 1.00 24.57 153 PRO B O 1
ATOM 2429 N N . THR B 1 154 ? 9.138 59.391 33.834 1.00 24.22 154 THR B N 1
ATOM 2430 C CA . THR B 1 154 ? 8.958 60.304 32.711 1.00 24.51 154 THR B CA 1
ATOM 2431 C C . THR B 1 154 ? 9.338 59.669 31.372 1.00 24.06 154 THR B C 1
ATOM 2432 O O . THR B 1 154 ? 9.278 60.329 30.338 1.00 24.09 154 THR B O 1
ATOM 2436 N N . GLY B 1 155 ? 9.734 58.395 31.393 1.00 23.52 155 GLY B N 1
ATOM 2437 C CA . GLY B 1 155 ? 10.087 57.685 30.160 1.00 22.43 155 GLY B CA 1
ATOM 2438 C C . GLY B 1 155 ? 8.882 57.386 29.292 1.00 21.75 155 GLY B C 1
ATOM 2439 O O . GLY B 1 155 ? 7.775 57.193 29.798 1.00 22.00 155 GLY B O 1
ATOM 2440 N N . PHE B 1 156 ? 9.098 57.340 27.979 1.00 21.43 156 PHE B N 1
ATOM 2441 C CA . PHE B 1 156 ? 8.021 57.070 27.031 1.00 20.99 156 PHE B CA 1
ATOM 2442 C C . PHE B 1 156 ? 7.231 55.818 27.395 1.00 21.23 156 PHE B C 1
ATOM 2443 O O . PHE B 1 156 ? 6.001 55.831 27.372 1.00 20.37 156 PHE B O 1
ATOM 2451 N N . PHE B 1 157 ? 7.942 54.735 27.706 1.00 21.60 157 PHE B N 1
ATOM 2452 C CA . PHE B 1 157 ? 7.283 53.470 28.011 1.00 22.30 157 PHE B CA 1
ATOM 2453 C C . PHE B 1 157 ? 6.607 53.429 29.389 1.00 23.54 157 PHE B C 1
ATOM 2454 O O . PHE B 1 157 ? 5.685 52.642 29.604 1.00 23.95 157 PHE B O 1
ATOM 2462 N N . SER B 1 158 ? 7.052 54.290 30.302 1.00 25.08 158 SER B N 1
ATOM 2463 C CA . SER B 1 158 ? 6.381 54.477 31.597 1.00 26.44 158 SER B CA 1
ATOM 2464 C C . SER B 1 158 ? 5.070 55.236 31.419 1.00 27.55 158 SER B C 1
ATOM 2465 O O . SER B 1 158 ? 4.084 54.949 32.094 1.00 27.95 158 SER B O 1
ATOM 2468 N N . LEU B 1 159 ? 5.071 56.204 30.505 1.00 28.75 159 LEU B N 1
ATOM 2469 C CA . LEU B 1 159 ? 3.885 57.013 30.228 1.00 29.83 159 LEU B CA 1
ATOM 2470 C C . LEU B 1 159 ? 2.864 56.320 29.326 1.00 30.34 159 LEU B C 1
ATOM 2471 O O . LEU B 1 159 ? 1.674 56.624 29.399 1.00 30.74 159 LEU B O 1
ATOM 2476 N N . ALA B 1 160 ? 3.330 55.394 28.487 1.00 30.82 160 ALA B N 1
ATOM 2477 C CA . ALA B 1 160 ? 2.459 54.656 27.570 1.00 31.08 160 ALA B CA 1
ATOM 2478 C C . ALA B 1 160 ? 1.572 53.664 28.320 1.00 31.36 160 ALA B C 1
ATOM 2479 O O . ALA B 1 160 ? 0.363 53.863 28.431 1.00 31.81 160 ALA B O 1
ATOM 2481 N N . SER B 1 166 ? -3.636 55.899 23.134 1.00 26.12 166 SER B N 1
ATOM 2482 C CA . SER B 1 166 ? -2.426 56.136 23.924 1.00 25.86 166 SER B CA 1
ATOM 2483 C C . SER B 1 166 ? -1.162 56.034 23.069 1.00 25.37 166 SER B C 1
ATOM 2484 O O . SER B 1 166 ? -1.217 55.602 21.908 1.00 25.01 166 SER B O 1
ATOM 2487 N N . LEU B 1 167 ? -0.027 56.420 23.653 1.00 24.62 167 LEU B N 1
ATOM 2488 C CA . LEU B 1 167 ? 1.261 56.392 22.953 1.00 23.97 167 LEU B CA 1
ATOM 2489 C C . LEU B 1 167 ? 1.639 54.994 22.460 1.00 23.17 167 LEU B C 1
ATOM 2490 O O . LEU B 1 167 ? 2.132 54.846 21.343 1.00 22.21 167 LEU B O 1
ATOM 2495 N N . SER B 1 168 ? 1.395 53.982 23.295 1.00 22.77 168 SER B N 1
ATOM 2496 C CA . SER B 1 168 ? 1.647 52.587 22.931 1.00 22.30 168 SER B CA 1
ATOM 2497 C C . SER B 1 168 ? 0.735 52.131 21.794 1.00 21.42 168 SER B C 1
ATOM 2498 O O . SER B 1 168 ? 1.186 51.454 20.864 1.00 20.96 168 SER B O 1
ATOM 2501 N N . THR B 1 169 ? -0.544 52.502 21.870 1.00 20.26 169 THR B N 1
ATOM 2502 C CA . THR B 1 169 ? -1.483 52.218 20.789 1.00 19.79 169 THR B CA 1
ATOM 2503 C C . THR B 1 169 ? -0.977 52.830 19.485 1.00 18.60 169 THR B C 1
ATOM 2504 O O . THR B 1 169 ? -0.948 52.164 18.452 1.00 17.78 169 THR B O 1
ATOM 2508 N N . GLU B 1 170 ? -0.561 54.093 19.552 1.00 17.49 170 GLU B N 1
ATOM 2509 C CA . GLU B 1 170 ? -0.086 54.811 18.381 1.00 16.96 170 GLU B CA 1
ATOM 2510 C C . GLU B 1 170 ? 1.202 54.213 17.838 1.00 15.78 170 GLU B C 1
ATOM 2511 O O . GLU B 1 170 ? 1.347 54.063 16.630 1.00 15.50 170 GLU B O 1
ATOM 2517 N N . LEU B 1 171 ? 2.120 53.857 18.730 1.00 15.46 171 LEU B N 1
ATOM 2518 C CA . LEU B 1 171 ? 3.384 53.253 18.310 1.00 14.84 171 LEU B CA 1
ATOM 2519 C C . LEU B 1 171 ? 3.123 51.986 17.522 1.00 14.51 171 LEU B C 1
ATOM 2520 O O . LEU B 1 171 ? 3.664 51.811 16.436 1.00 13.00 171 LEU B O 1
ATOM 2525 N N . LEU B 1 172 ? 2.288 51.111 18.078 1.00 14.44 172 LEU B N 1
ATOM 2526 C CA . LEU B 1 172 ? 1.997 49.836 17.447 1.00 15.06 172 LEU B CA 1
ATOM 2527 C C . LEU B 1 172 ? 1.334 49.999 16.081 1.00 14.94 172 LEU B C 1
ATOM 2528 O O . LEU B 1 172 ? 1.657 49.254 15.157 1.00 14.78 172 LEU B O 1
ATOM 2533 N N . LEU B 1 173 ? 0.436 50.983 15.946 1.00 14.81 173 LEU B N 1
ATOM 2534 C CA . LEU B 1 173 ? -0.179 51.298 14.647 1.00 14.95 173 LEU B CA 1
ATOM 2535 C C . LEU B 1 173 ? 0.837 51.772 13.604 1.00 14.93 173 LEU B C 1
ATOM 2536 O O . LEU B 1 173 ? 0.740 51.446 12.416 1.00 14.50 173 LEU B O 1
ATOM 2541 N N . LEU B 1 174 ? 1.824 52.532 14.053 1.00 14.59 174 LEU B N 1
ATOM 2542 C CA . LEU B 1 174 ? 2.871 53.007 13.158 1.00 14.46 174 LEU B CA 1
ATOM 2543 C C . LEU B 1 174 ? 3.728 51.849 12.646 1.00 14.72 174 LEU B C 1
ATOM 2544 O O . LEU B 1 174 ? 4.164 51.861 11.494 1.00 15.18 174 LEU B O 1
ATOM 2549 N N . LEU B 1 175 ? 3.937 50.850 13.507 1.00 15.08 175 LEU B N 1
ATOM 2550 C CA . LEU B 1 175 ? 4.787 49.703 13.210 1.00 15.77 175 LEU B CA 1
ATOM 2551 C C . LEU B 1 175 ? 4.094 48.628 12.369 1.00 16.60 175 LEU B C 1
ATOM 2552 O O . LEU B 1 175 ? 4.761 47.886 11.658 1.00 16.19 175 LEU B O 1
ATOM 2557 N N . GLN B 1 176 ? 2.762 48.559 12.452 1.00 17.72 176 GLN B N 1
ATOM 2558 C CA . GLN B 1 176 ? 1.952 47.549 11.731 1.00 18.72 176 GLN B CA 1
ATOM 2559 C C . GLN B 1 176 ? 2.265 47.356 10.242 1.00 18.71 176 GLN B C 1
ATOM 2560 O O . GLN B 1 176 ? 2.491 46.224 9.809 1.00 19.52 176 GLN B O 1
ATOM 2566 N N . PRO B 1 177 ? 2.280 48.452 9.453 1.00 18.43 177 PRO B N 1
ATOM 2567 C CA . PRO B 1 177 ? 2.515 48.324 8.017 1.00 18.16 177 PRO B CA 1
ATOM 2568 C C . PRO B 1 177 ? 3.785 47.547 7.669 1.00 17.74 177 PRO B C 1
ATOM 2569 O O . PRO B 1 177 ? 3.826 46.872 6.644 1.00 18.10 177 PRO B O 1
ATOM 2573 N N . LEU B 1 178 ? 4.801 47.634 8.522 1.00 16.56 178 LEU B N 1
ATOM 2574 C CA . LEU B 1 178 ? 6.058 46.925 8.292 1.00 15.72 178 LEU B CA 1
ATOM 2575 C C . LEU B 1 178 ? 5.934 45.415 8.437 1.00 15.42 178 LEU B C 1
ATOM 2576 O O . LEU B 1 178 ? 6.747 44.670 7.878 1.00 14.41 178 LEU B O 1
ATOM 2581 N N . SER B 1 179 ? 4.919 44.965 9.174 1.00 15.85 179 SER B N 1
ATOM 2582 C CA . SER B 1 179 ? 4.710 43.534 9.399 1.00 17.16 179 SER B CA 1
ATOM 2583 C C . SER B 1 179 ? 4.177 42.768 8.179 1.00 17.41 179 SER B C 1
ATOM 2584 O O . SER B 1 179 ? 4.244 41.538 8.143 1.00 17.83 179 SER B O 1
ATOM 2587 N N . VAL B 1 180 ? 3.642 43.481 7.189 1.00 17.59 180 VAL B N 1
ATOM 2588 C CA . VAL B 1 180 ? 3.179 42.832 5.955 1.00 17.65 180 VAL B CA 1
ATOM 2589 C C . VAL B 1 180 ? 4.169 43.016 4.802 1.00 17.28 180 VAL B C 1
ATOM 2590 O O . VAL B 1 180 ? 3.876 42.686 3.651 1.00 17.09 180 VAL B O 1
ATOM 2594 N N . LEU B 1 181 ? 5.343 43.554 5.116 1.00 16.32 181 LEU B N 1
ATOM 2595 C CA . LEU B 1 181 ? 6.415 43.632 4.138 1.00 15.75 181 LEU B CA 1
ATOM 2596 C C . LEU B 1 181 ? 7.386 42.490 4.394 1.00 14.94 181 LEU B C 1
ATOM 2597 O O . LEU B 1 181 ? 7.760 42.225 5.547 1.00 14.71 181 LEU B O 1
ATOM 2602 N N . THR B 1 182 ? 7.784 41.804 3.327 1.00 14.04 182 THR B N 1
ATOM 2603 C CA . THR B 1 182 ? 8.762 40.727 3.448 1.00 13.65 182 THR B CA 1
ATOM 2604 C C . THR B 1 182 ? 10.179 41.295 3.340 1.00 12.98 182 THR B C 1
ATOM 2605 O O . THR B 1 182 ? 10.562 41.872 2.314 1.00 13.08 182 THR B O 1
ATOM 2609 N N . PHE B 1 183 ? 10.934 41.128 4.421 1.00 11.68 183 PHE B N 1
ATOM 2610 C CA . PHE B 1 183 ? 12.308 41.605 4.520 1.00 11.24 183 PHE B CA 1
ATOM 2611 C C . PHE B 1 183 ? 13.253 40.419 4.540 1.00 11.38 183 PHE B C 1
ATOM 2612 O O . PHE B 1 183 ? 12.929 39.361 5.076 1.00 10.49 183 PHE B O 1
ATOM 2620 N N . HIS B 1 184 ? 14.435 40.608 3.969 1.00 11.46 184 HIS B N 1
ATOM 2621 C CA . HIS B 1 184 ? 15.512 39.640 4.116 1.00 12.08 184 HIS B CA 1
ATOM 2622 C C . HIS B 1 184 ? 16.791 40.447 4.332 1.00 11.59 184 HIS B C 1
ATOM 2623 O O . HIS B 1 184 ? 17.630 40.580 3.435 1.00 11.90 184 HIS B O 1
ATOM 2630 N N . LEU B 1 185 ? 16.902 41.022 5.525 1.00 10.19 185 LEU B N 1
ATOM 2631 C CA . LEU B 1 185 ? 18.018 41.894 5.866 1.00 10.26 185 LEU B CA 1
ATOM 2632 C C . LEU B 1 185 ? 19.109 41.070 6.530 1.00 10.54 185 LEU B C 1
ATOM 2633 O O . LEU B 1 185 ? 18.847 40.345 7.498 1.00 9.57 185 LEU B O 1
ATOM 2638 N N . ASP B 1 186 ? 20.329 41.171 6.013 1.00 11.46 186 ASP B N 1
ATOM 2639 C CA . ASP B 1 186 ? 21.469 40.514 6.651 1.00 12.24 186 ASP B CA 1
ATOM 2640 C C . ASP B 1 186 ? 21.697 41.152 8.023 1.00 11.54 186 ASP B C 1
ATOM 2641 O O . ASP B 1 186 ? 21.818 42.373 8.137 1.00 11.33 186 ASP B O 1
ATOM 2646 N N . LEU B 1 187 ? 21.730 40.326 9.063 1.00 10.86 187 LEU B N 1
ATOM 2647 C CA . LEU B 1 187 ? 21.861 40.831 10.432 1.00 10.60 187 LEU B CA 1
ATOM 2648 C C . LEU B 1 187 ? 23.191 41.548 10.649 1.00 10.71 187 LEU B C 1
ATOM 2649 O O . LEU B 1 187 ? 23.328 42.347 11.580 1.00 10.21 187 LEU B O 1
ATOM 2654 N N . LEU B 1 188 ? 24.159 41.255 9.779 1.00 10.65 188 LEU B N 1
ATOM 2655 C CA . LEU B 1 188 ? 25.471 41.904 9.829 1.00 11.85 188 LEU B CA 1
ATOM 2656 C C . LEU B 1 188 ? 25.613 43.078 8.859 1.00 12.46 188 LEU B C 1
ATOM 2657 O O . LEU B 1 188 ? 26.726 43.585 8.642 1.00 12.58 188 LEU B O 1
ATOM 2662 N N . PHE B 1 189 ? 24.484 43.542 8.323 1.00 13.46 189 PHE B N 1
ATOM 2663 C CA . PHE B 1 189 ? 24.475 44.640 7.349 1.00 14.08 189 PHE B CA 1
ATOM 2664 C C . PHE B 1 189 ? 25.344 45.839 7.737 1.00 15.15 189 PHE B C 1
ATOM 2665 O O . PHE B 1 189 ? 25.968 46.460 6.869 1.00 15.09 189 PHE B O 1
ATOM 2673 N N . GLU B 1 190 ? 25.375 46.172 9.024 1.00 16.02 190 GLU B N 1
ATOM 2674 C CA . GLU B 1 190 ? 26.270 47.214 9.514 1.00 17.49 190 GLU B CA 1
ATOM 2675 C C . GLU B 1 190 ? 27.718 46.830 9.202 1.00 17.54 190 GLU B C 1
ATOM 2676 O O . GLU B 1 190 ? 28.439 47.609 8.578 1.00 18.77 190 GLU B O 1
#

CATH classification: 1.20.58.900

Organism: Homo sapiens (NCBI:txid9606)

Foldseek 3Di:
DVVVLLVLQLVLLVVLVVQLVVDDDQVSSQLSQACVNNVVSVVSCLVGNLVSVQCQQCFQDDQWDADDPPRIDGDGSLNLLVVLAPPLSNVLLVVLVVPPDPDDSSLSSSLSVLSCLQVVCPLVSLVSLLVCPVSCVSRCPRQSNQQPDDVNGSSVSNCVSCVVSSSGHHRDDSPSD/DLVVLVVLQLVLLVVLVVQLVVDPDQVSLLLSQECVNNVVNVVSCLPRNLVSVQCQQQFQPPAPVGDGSLNLLVPLLDVQADPVSVVLNVVLVPPVVDDDSSLSSSLSSLVCLQVLCPLVSLVSSLVCPVSVVCGCPHSSNCCVVNVSNSVSSVVSSPGHHNYDSNSD

Nearest PDB structures (foldseek):
  4giw-assembly1_A  TM=1.006E+00  e=4.367E-26  Homo sapiens
  4giw-assembly1_B  TM=9.351E-01  e=3.530E-19  Homo sapiens
  6if2-assembly1_A  TM=9.324E-01  e=3.599E-14  Homo sapiens
  4giw-assembly1_B  TM=1.004E+00  e=1.492E-23  Homo sapiens
  4giw-assembly1_A  TM=9.537E-01  e=1.963E-18  Homo sapiens

Radius of gyration: 21.43 Å; Cα contacts (8 Å, |Δi|>4): 471; chains: 2; bounding box: 48×60×56 Å

Sequence (345 aa):
QKKGLLIAVSVSVDKIISHFGAARNLVQKAQLGDSRLSPDVGHLVLTTLCPALHALVADGLKPFRKDLITGQRRSSPWSVVEASVTRSLGTLYSQVSRLAPLSSSRSRFHAFILGLLNTKQLELWFSSLQEDAGLLSLYPTGFFSLARGGCPSLSTELLLLLQPLSVLTFHLDLLFEQKKGLLIAVSVSVDKIISHFGAARNLVQKAQLGDSRLSPDVGHLVLTTLCPALHALVADGLKPFRRSSPWSVVEASVKGSSTRSLGTLYSQVSRLAPLSSSRSRFHAFILGLLNTKQLELWFSSLQEDAGLLSLYPTGFFSLASLSTELLLLLQPLSVLTFHLDLLFE

GO terms:
  GO:0005515 protein binding (F, IPI)
  GO:0000209 protein polyubiquitination (P, IDA)
  GO:0005634 nucleus (C, EXP)
  GO:0005737 cytoplasm (C, EXP)
  GO:0005829 cytosol (C, IDA)

InterPro domains:
  IPR001452 SH3 domain [PF14604] (851-897)
  IPR001452 SH3 domain [PS50002] (844-902)
  IPR001452 SH3 domain [SM00326] (847-902)
  IPR004012 RUN domain [PF02759] (530-663)
  IPR004012 RUN domain [PS50826] (522-666)
  IPR004012 RUN domain [SM00593] (596-664)
  IPR036028 SH3-like domain superfamily [SSF50044] (846-899)
  IPR037213 RUN domain superfamily [G3DSA:1.20.58.900] (477-671)
  IPR037213 RUN domain superfamily [SSF140741] (487-663)
  IPR047341 AP-4 complex accessory subunit RUSC1, RUN domain [cd17701] (483-665)
  IPR047343 AP-4 complex accessory subunit RUSC1/2 [PTHR15591] (245-900)

B-factor: mean 16.21, std 7.29, range [4.43, 44.21]

Secondary structure (DSSP, 8-state):
-HHHHHHHHHHHHHHHHHHHTT-SSHHHHHHHHBTTT-HHHHHHHHHTHHHHHHHHHHTT--SEEEETTTEEEE--HHHHHHHH--HHHHHHHHHHHHT-SS--HHHHHHHHHHHHHHHT-HHHHHHHHHT-HHHHH----SHHHHTSSBTTBHHHHHHHHHGGGGGS--B--TT--/-HHHHHHHHHHHHHHHHHHHTT-SSHHHHHHHTBTTT-HHHHHHIIIIIHHHHHHHHHTT--------HHHHHHHH----S-HHHHHHHHHHHT-TT--SHHHHHHHHHHHHHHHT-HHHHHHHHHH-HHHHH----SHHHH--HHHHHHHHHGGGGGS--B--TT--